Protein AF-A0A7S0QHH5-F1 (afdb_monomer_lite)

Secondary structure (DSSP, 8-state):
---TTTSEEEEEEESSTT--SEEEPTTPSB-SSSPPPP---TTSEEEEEEE--SS---------------S--PPPPTTB-B-TT-SS--SBPPTTEE-SSS---TT-BPPEEPPTTEE--TT-SS-EEPPTT-----------EEEEEETTTSTTT-EE-SSEEEEES-SSSPPTT-EEEEEEE-TTS-EEE--S-----TTTSEEEEEEESSTT--SEEEPTTPSB-SSSPPPPEEETTSEEEEEEE----

InterPro domains:
  IPR000859 CUB domain [PF00431] (159-253)
  IPR000859 CUB domain [PS01180] (152-253)
  IPR000859 CUB domain [cd00041] (156-253)
  IPR009030 Growth factor receptor cysteine-rich domain superfamily [SSF57184] (72-182)
  IPR035914 Spermadhesin, CUB domain superfamily [G3DSA:2.60.120.290] (1-68)
  IPR035914 Spermadhesin, CUB domain superfamily [G3DSA:2.60.120.290] (150-253)
  IPR035914 Spermadhesin, CUB domain superfamily [SSF49854] (5-66)
  IPR035914 Spermadhesin, CUB domain superfamily [SSF49854] (160-253)

Foldseek 3Di:
DADPPAKWKWKWAAQDPVSPDTDTWPPPTDHDDDDDDDTDHPNPDMDMDIDHDPDDDDPDDDDDDDDDPDPDPDQDDWQWFDAPPDPDTDFGQAKQFTAQGSDPDPGTDHTHGDDWQWIGHTSHHDTHGDPPPDTDQDPPPDPPADEEDQQQVQAPPDEAAHPHYHYDVDPDDHDAQTKGKYKYARAQAKDKDFFPFDAAAAPFKWKWKWAAQDPVSPDTDTWPPPTDHHGDGDGMTIHNRRIMMIIIGGHRD

Organism: NCBI:txid233186

Sequence (253 aa):
STESGRDYVRVYSCQSLSCSYTTELPGSPFSGSTVPGPVSASTGFMYVRFITDSSIRYAGFVASYGFTFGLQCLDCPAGKSLTAGASQCSDPCEAGTYSTDGFKAVGGGNCVSCASGLISGAGATSCTACPAGKYMGRNISASASASAINICSQSGSKRLTASSGVISDGDGDYSNNADCYVLIWSPGTTVTLSFTSFRTESGSDYVRVYSCQSSSCSSITELPGSPFSGSTVPGPVSASTGFMYVRFITDSS

Structure (mmCIF, N/CA/C/O backbone):
data_AF-A0A7S0QHH5-F1
#
_entry.id   AF-A0A7S0QHH5-F1
#
loop_
_atom_site.group_PDB
_atom_site.id
_atom_site.type_symbol
_atom_site.label_atom_id
_atom_site.label_alt_id
_atom_site.label_comp_id
_atom_site.label_asym_id
_atom_site.label_entity_id
_atom_site.label_seq_id
_atom_site.pdbx_PDB_ins_code
_atom_site.Cartn_x
_atom_site.Cartn_y
_atom_site.Cartn_z
_atom_site.occupancy
_atom_site.B_iso_or_equiv
_atom_site.auth_seq_id
_atom_site.auth_comp_id
_atom_site.auth_asym_id
_atom_site.auth_atom_id
_atom_site.pdbx_PDB_model_num
ATOM 1 N N . SER A 1 1 ? 21.254 -9.823 -48.285 1.00 79.00 1 SER A N 1
ATOM 2 C CA . SER A 1 1 ? 22.272 -8.963 -48.908 1.00 79.00 1 SER A CA 1
ATOM 3 C C . SER A 1 1 ? 21.752 -7.541 -48.998 1.00 79.00 1 SER A C 1
ATOM 5 O O . SER A 1 1 ? 20.561 -7.347 -49.224 1.00 79.00 1 SER A O 1
ATOM 7 N N . THR A 1 2 ? 22.637 -6.563 -48.826 1.00 86.31 2 THR A N 1
ATOM 8 C CA . THR A 1 2 ? 22.374 -5.132 -49.049 1.00 86.31 2 THR A CA 1
ATOM 9 C C . THR A 1 2 ? 23.335 -4.592 -50.114 1.00 86.31 2 THR A C 1
ATOM 11 O O . THR A 1 2 ? 24.345 -5.236 -50.415 1.00 86.31 2 THR A O 1
ATOM 14 N N . GLU A 1 3 ? 23.040 -3.432 -50.705 1.00 90.25 3 GLU A N 1
ATOM 15 C CA . GLU A 1 3 ? 23.990 -2.749 -51.587 1.00 90.25 3 GLU A CA 1
ATOM 16 C C . GLU A 1 3 ? 25.228 -2.298 -50.794 1.00 90.25 3 GLU A C 1
ATOM 18 O O . GLU A 1 3 ? 25.149 -1.459 -49.897 1.00 90.25 3 GLU A O 1
ATOM 23 N N . SER A 1 4 ? 26.390 -2.877 -51.114 1.00 87.06 4 SER A N 1
ATOM 24 C CA . SER A 1 4 ? 27.639 -2.642 -50.383 1.00 87.06 4 SER A CA 1
ATOM 25 C C . SER A 1 4 ? 28.001 -1.156 -50.341 1.00 87.06 4 SER A C 1
ATOM 27 O O . SER A 1 4 ? 28.193 -0.526 -51.379 1.00 87.06 4 SER A O 1
ATOM 29 N N . GLY A 1 5 ? 28.139 -0.607 -49.134 1.00 82.31 5 GLY A N 1
ATOM 30 C CA . GLY A 1 5 ? 28.508 0.792 -48.909 1.00 82.31 5 GLY A CA 1
ATOM 31 C C . GLY A 1 5 ? 27.409 1.831 -49.171 1.00 82.31 5 GLY A C 1
ATOM 32 O O . GLY A 1 5 ? 27.673 3.011 -48.950 1.00 82.31 5 GLY A O 1
ATOM 33 N N . ARG A 1 6 ? 26.198 1.431 -49.594 1.00 90.06 6 ARG A N 1
ATOM 34 C CA . ARG A 1 6 ? 25.054 2.346 -49.795 1.00 90.06 6 ARG A CA 1
ATOM 35 C C . ARG A 1 6 ? 23.876 2.012 -48.896 1.00 90.06 6 ARG A C 1
ATOM 37 O O . ARG A 1 6 ? 23.462 2.855 -48.104 1.00 90.06 6 ARG A O 1
ATOM 44 N N . ASP A 1 7 ? 23.438 0.759 -48.946 1.00 93.94 7 ASP A N 1
ATOM 45 C CA . ASP A 1 7 ? 22.444 0.216 -48.033 1.00 93.94 7 ASP A CA 1
ATOM 46 C C . ASP A 1 7 ? 23.153 -0.472 -46.872 1.00 93.94 7 ASP A C 1
ATOM 48 O O . ASP A 1 7 ? 23.910 -1.435 -47.055 1.00 93.94 7 ASP A O 1
ATOM 52 N N . TYR A 1 8 ? 22.891 -0.018 -45.654 1.00 94.00 8 TYR A N 1
ATOM 53 C CA . TYR A 1 8 ? 23.576 -0.550 -44.487 1.00 94.00 8 TYR A CA 1
ATOM 54 C C . TYR A 1 8 ? 22.699 -0.610 -43.244 1.00 94.00 8 TYR A C 1
ATOM 56 O O . TYR A 1 8 ? 21.762 0.164 -43.047 1.00 94.00 8 TYR A O 1
ATOM 64 N N . VAL A 1 9 ? 23.036 -1.559 -42.378 1.00 95.75 9 VAL A N 1
ATOM 65 C CA . VAL A 1 9 ? 22.423 -1.731 -41.064 1.00 95.75 9 VAL A CA 1
ATOM 66 C C . VAL A 1 9 ? 23.371 -1.160 -40.022 1.00 95.75 9 VAL A C 1
ATOM 68 O O . VAL A 1 9 ? 24.499 -1.634 -39.888 1.00 95.75 9 VAL A O 1
ATOM 71 N N . ARG A 1 10 ? 22.910 -0.155 -39.274 1.00 94.75 10 ARG A N 1
ATOM 72 C CA . ARG A 1 10 ? 23.593 0.330 -38.075 1.00 94.75 10 ARG A CA 1
ATOM 73 C C . ARG A 1 10 ? 22.995 -0.272 -36.823 1.00 94.75 10 ARG A C 1
ATOM 75 O O . ARG A 1 10 ? 21.773 -0.364 -36.700 1.00 94.75 10 ARG A O 1
ATOM 82 N N . VAL A 1 11 ? 23.857 -0.637 -35.886 1.00 94.62 11 VAL A N 1
ATOM 83 C CA . VAL A 1 11 ? 23.451 -1.194 -34.596 1.00 94.62 11 VAL A CA 1
ATOM 84 C C . VAL A 1 11 ? 24.069 -0.370 -33.481 1.00 94.62 11 VAL A C 1
ATOM 86 O O . VAL A 1 11 ? 25.273 -0.131 -33.467 1.00 94.62 11 VAL A O 1
ATOM 89 N N . TYR A 1 12 ? 23.238 0.055 -32.537 1.00 92.81 12 TYR A N 1
ATOM 90 C CA . TYR A 1 12 ? 23.620 0.912 -31.425 1.00 92.81 12 TYR A CA 1
ATOM 91 C C . TYR A 1 12 ? 23.281 0.256 -30.087 1.00 92.81 12 TYR A C 1
ATOM 93 O O . TYR A 1 12 ? 22.238 -0.383 -29.945 1.00 92.81 12 TYR A O 1
ATOM 101 N N . SER A 1 13 ? 24.140 0.473 -29.095 1.00 90.12 13 SER A N 1
ATOM 102 C CA . SER A 1 13 ? 23.829 0.292 -27.679 1.00 90.12 13 SER A CA 1
ATOM 103 C C . SER A 1 13 ? 23.137 1.544 -27.145 1.00 90.12 13 SER A C 1
ATOM 105 O O . SER A 1 13 ? 23.570 2.661 -27.444 1.00 90.12 13 SER A O 1
ATOM 107 N N . CYS A 1 14 ? 22.088 1.371 -26.345 1.00 87.12 14 CYS A N 1
ATOM 108 C CA . CYS A 1 14 ? 21.372 2.467 -25.692 1.00 87.12 14 CYS A CA 1
ATOM 109 C C . CYS A 1 14 ? 21.524 2.400 -24.173 1.00 87.12 14 CYS A C 1
ATOM 111 O O . CYS A 1 14 ? 21.669 1.322 -23.612 1.00 87.12 14 CYS A O 1
ATOM 113 N N . GLN A 1 15 ? 21.420 3.533 -23.481 1.00 80.50 15 GLN A N 1
ATOM 114 C CA . GLN A 1 15 ? 21.417 3.545 -22.009 1.00 80.50 15 GLN A CA 1
ATOM 115 C C . GLN A 1 15 ? 20.040 3.245 -21.390 1.00 80.50 15 GLN A C 1
ATOM 117 O O . GLN A 1 15 ? 19.954 2.928 -20.208 1.00 80.50 15 GLN A O 1
ATOM 122 N N . SER A 1 16 ? 18.960 3.360 -22.168 1.00 78.25 16 SER A N 1
ATOM 123 C CA . SER A 1 16 ? 17.582 3.174 -21.706 1.00 78.25 16 SER A CA 1
ATOM 124 C C . S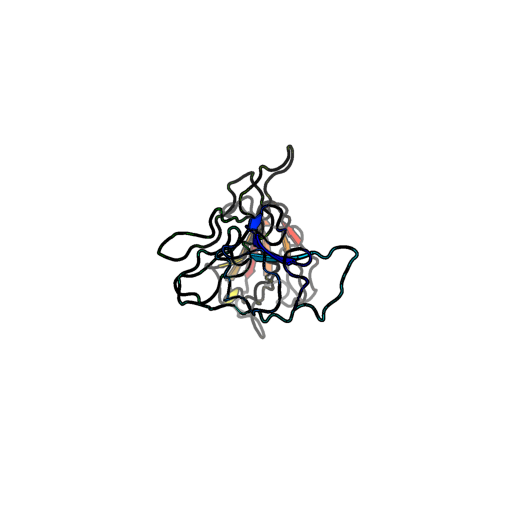ER A 1 16 ? 16.652 2.777 -22.855 1.00 78.25 16 SER A C 1
ATOM 126 O O . SER A 1 16 ? 17.031 2.837 -24.028 1.00 78.25 16 SER A O 1
ATOM 128 N N . LEU A 1 17 ? 15.400 2.448 -22.515 1.00 76.75 17 LEU A N 1
ATOM 129 C CA . LEU A 1 17 ? 14.346 2.097 -23.472 1.00 76.75 17 LEU A CA 1
ATOM 130 C C . LEU A 1 17 ? 14.043 3.213 -24.487 1.00 76.75 17 LEU A C 1
ATOM 132 O O . LEU A 1 17 ? 13.640 2.922 -25.608 1.00 76.75 17 LEU A O 1
ATOM 136 N N . SER A 1 18 ? 14.239 4.484 -24.118 1.00 80.88 18 SER A N 1
ATOM 137 C CA . SER A 1 18 ? 13.985 5.612 -25.023 1.00 80.88 18 SER A CA 1
ATOM 138 C C . SER A 1 18 ? 15.068 5.784 -26.089 1.00 80.88 18 SER A C 1
ATOM 140 O O . SER A 1 18 ? 14.863 6.550 -27.027 1.00 80.88 18 SER A O 1
ATOM 142 N N . CYS A 1 19 ? 16.224 5.120 -25.936 1.00 81.44 19 CYS A N 1
ATOM 143 C CA . CYS A 1 19 ? 17.380 5.239 -26.829 1.00 81.44 19 CYS A CA 1
ATOM 144 C C . CYS A 1 19 ? 17.776 6.693 -27.153 1.00 81.44 19 CYS A C 1
ATOM 146 O O . CYS A 1 19 ? 18.273 6.988 -28.235 1.00 81.44 19 CYS A O 1
ATOM 148 N N . SER A 1 20 ? 17.580 7.616 -26.205 1.00 84.06 20 SER A N 1
ATOM 149 C CA . SER A 1 20 ? 17.900 9.041 -26.393 1.00 84.06 20 SER A CA 1
ATOM 150 C C . SER A 1 20 ? 19.408 9.309 -26.445 1.00 84.06 20 SER A C 1
ATOM 152 O O . SER A 1 20 ? 19.839 10.306 -27.016 1.00 84.06 20 SER A O 1
ATOM 154 N N . TYR A 1 21 ? 20.202 8.398 -25.876 1.00 82.88 21 TYR A N 1
ATOM 155 C CA . TYR A 1 21 ? 21.658 8.378 -25.963 1.00 82.88 21 TYR A CA 1
ATOM 156 C C . TYR A 1 21 ? 22.100 7.030 -26.529 1.00 82.88 21 TYR A C 1
ATOM 158 O O . TYR A 1 21 ? 21.816 5.981 -25.939 1.00 82.88 21 TYR A O 1
ATOM 166 N N . THR A 1 22 ? 22.777 7.070 -27.677 1.00 91.25 22 THR A N 1
ATOM 167 C CA . THR A 1 22 ? 23.193 5.888 -28.441 1.00 91.25 22 THR A CA 1
ATOM 168 C C . THR A 1 22 ? 24.695 5.890 -28.678 1.00 91.25 22 THR A C 1
ATOM 170 O O . THR A 1 22 ? 25.249 6.903 -29.107 1.00 91.25 22 THR A O 1
ATOM 173 N N . THR A 1 23 ? 25.322 4.730 -28.515 1.00 92.56 23 THR A N 1
ATOM 174 C CA . THR A 1 23 ? 26.708 4.477 -28.925 1.00 92.56 23 THR A CA 1
ATOM 175 C C . THR A 1 23 ? 26.703 3.380 -29.981 1.00 92.56 23 THR A C 1
ATOM 177 O O . THR A 1 23 ? 26.131 2.317 -29.752 1.00 92.56 23 THR A O 1
ATOM 180 N N . GLU A 1 24 ? 27.301 3.621 -31.147 1.00 93.69 24 GLU A N 1
ATOM 181 C CA . GLU A 1 24 ? 27.352 2.620 -32.223 1.00 93.69 24 GLU A CA 1
ATOM 182 C C . GLU A 1 24 ? 28.209 1.413 -31.805 1.00 93.69 24 GLU A C 1
ATOM 184 O O . GLU A 1 24 ? 29.273 1.579 -31.205 1.00 93.69 24 GLU A O 1
ATOM 189 N N . LEU A 1 25 ? 27.720 0.195 -32.064 1.00 92.31 25 LEU A N 1
ATOM 190 C CA . LEU A 1 25 ? 28.403 -1.031 -31.657 1.00 92.31 25 LEU A CA 1
ATOM 191 C C . LEU A 1 25 ? 29.611 -1.328 -32.558 1.00 92.31 25 LEU A C 1
ATOM 193 O O . LEU A 1 25 ? 29.544 -1.104 -33.769 1.00 92.31 25 LEU A O 1
ATOM 197 N N . PRO A 1 26 ? 30.695 -1.907 -32.007 1.00 90.94 26 PRO A N 1
ATOM 198 C CA . PRO A 1 26 ? 31.835 -2.342 -32.805 1.00 90.94 26 PRO A CA 1
ATOM 199 C C . PRO A 1 26 ? 31.414 -3.292 -33.934 1.00 90.94 26 PRO A C 1
ATOM 201 O O . PRO A 1 26 ? 30.663 -4.239 -33.709 1.00 90.94 26 PRO A O 1
ATOM 204 N N . GLY A 1 27 ? 31.904 -3.036 -35.149 1.00 88.25 27 GLY A N 1
ATOM 205 C CA . GLY A 1 27 ? 31.565 -3.802 -36.356 1.00 88.25 27 GLY A CA 1
ATOM 206 C C . GLY A 1 27 ? 30.419 -3.214 -37.189 1.00 88.25 27 GLY A C 1
ATOM 207 O O . GLY A 1 27 ? 30.327 -3.532 -38.368 1.00 88.25 27 GLY A O 1
ATOM 208 N N . SER A 1 28 ? 29.600 -2.321 -36.624 1.00 91.94 28 SER A N 1
ATOM 209 C CA . SER A 1 28 ? 28.631 -1.503 -37.371 1.00 91.94 28 SER A CA 1
ATOM 210 C C . SER A 1 28 ? 29.339 -0.342 -38.102 1.00 91.94 28 SER A C 1
ATOM 212 O O . SER A 1 28 ? 30.318 0.182 -37.561 1.00 91.94 28 SER A O 1
ATOM 214 N N . PRO A 1 29 ? 28.871 0.104 -39.291 1.00 93.62 29 PRO A N 1
ATOM 215 C CA . PRO A 1 29 ? 27.728 -0.396 -40.067 1.00 93.62 29 PRO A CA 1
ATOM 216 C C . PRO A 1 29 ? 28.021 -1.671 -40.873 1.00 93.62 29 PRO A C 1
ATOM 218 O O . PRO A 1 29 ? 29.115 -1.857 -41.400 1.00 93.62 29 PRO A O 1
ATOM 221 N N . PHE A 1 30 ? 26.992 -2.497 -41.074 1.00 94.12 30 PHE A N 1
ATOM 222 C CA . PHE A 1 30 ? 27.053 -3.701 -41.909 1.00 94.12 30 PHE A CA 1
ATOM 223 C C . PHE A 1 30 ? 26.478 -3.455 -43.301 1.00 94.12 30 PHE A C 1
ATOM 225 O O . PHE A 1 30 ? 25.380 -2.913 -43.421 1.00 94.12 30 PHE A O 1
ATOM 232 N N . SER A 1 31 ? 27.174 -3.901 -44.348 1.00 93.81 31 SER A N 1
ATOM 233 C CA . SER A 1 31 ? 26.658 -3.872 -45.722 1.00 93.81 31 SER A CA 1
ATOM 234 C C . SER A 1 31 ? 27.210 -5.016 -46.578 1.00 93.81 31 SER A C 1
ATOM 236 O O . SER A 1 31 ? 28.204 -5.645 -46.214 1.00 93.81 31 SER A O 1
ATOM 238 N N . GLY A 1 32 ? 26.568 -5.283 -47.718 1.00 92.50 32 GLY A N 1
ATOM 239 C CA . GLY A 1 32 ? 27.013 -6.272 -48.700 1.00 92.50 32 GLY A CA 1
ATOM 240 C C . GLY A 1 32 ? 26.335 -7.640 -48.565 1.00 92.50 32 GLY A C 1
ATOM 241 O O . GLY A 1 32 ? 25.176 -7.758 -48.153 1.00 92.50 32 GLY A O 1
ATOM 242 N N . SER A 1 33 ? 27.036 -8.694 -48.988 1.00 89.81 33 SER A N 1
ATOM 243 C CA . SER A 1 33 ? 26.508 -10.066 -49.070 1.00 89.81 33 SER A CA 1
ATOM 244 C C . SER A 1 33 ? 27.025 -11.016 -47.987 1.00 89.81 33 SER A C 1
ATOM 246 O O . SER A 1 33 ? 26.427 -12.074 -47.792 1.00 89.81 33 SER A O 1
ATOM 248 N N . THR A 1 34 ? 28.090 -10.654 -47.271 1.00 89.56 34 THR A N 1
ATOM 249 C CA . THR A 1 34 ? 28.657 -11.480 -46.198 1.00 89.56 34 THR A CA 1
ATOM 250 C C . THR A 1 34 ? 27.850 -11.311 -44.917 1.00 89.56 34 THR A C 1
ATOM 252 O O . THR A 1 34 ? 27.574 -10.186 -44.502 1.00 89.56 34 THR A O 1
ATOM 255 N N . VAL A 1 35 ? 27.486 -12.422 -44.273 1.00 87.81 35 VAL A N 1
ATOM 256 C CA . VAL A 1 35 ? 26.801 -12.401 -42.973 1.00 87.81 35 VAL A CA 1
ATOM 257 C C . VAL A 1 35 ? 27.785 -11.904 -41.903 1.00 87.81 35 VAL A C 1
ATOM 259 O O . VAL A 1 35 ? 28.829 -12.535 -41.723 1.00 87.81 35 VAL A O 1
ATOM 262 N N . PRO A 1 36 ? 27.498 -10.788 -41.206 1.00 90.06 36 PRO A N 1
ATOM 263 C CA . PRO A 1 36 ? 28.373 -10.288 -40.152 1.00 90.06 36 PRO A CA 1
ATOM 264 C C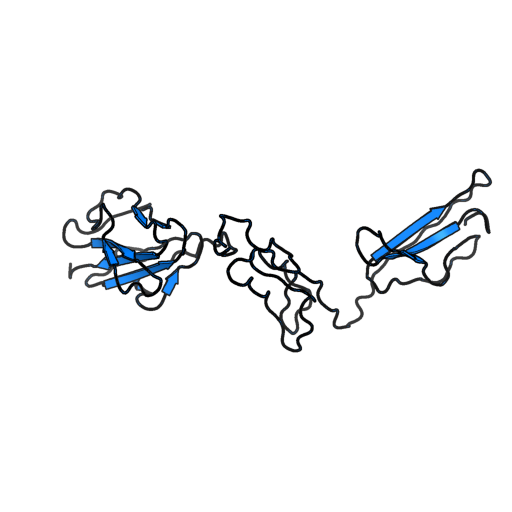 . PRO A 1 36 ? 28.443 -11.229 -38.944 1.00 90.06 36 PRO A C 1
ATOM 266 O O . PRO A 1 36 ? 27.519 -12.001 -38.687 1.00 90.06 36 PRO A O 1
ATOM 269 N N . GLY A 1 37 ? 29.527 -11.124 -38.170 1.00 87.25 37 GLY A N 1
ATOM 270 C CA . GLY A 1 37 ? 29.615 -11.759 -36.853 1.00 87.25 37 GLY A CA 1
ATOM 271 C C . GLY A 1 37 ? 28.613 -11.163 -35.849 1.00 87.25 37 GLY A C 1
ATOM 272 O O . GLY A 1 37 ? 28.087 -10.070 -36.076 1.00 87.25 37 GLY A O 1
ATOM 273 N N . PRO A 1 38 ? 28.337 -11.859 -34.732 1.00 85.81 38 PRO A N 1
ATOM 274 C CA . PRO A 1 38 ? 27.399 -11.378 -33.724 1.00 85.81 38 PRO A CA 1
ATOM 275 C C . PRO A 1 38 ? 27.902 -10.094 -33.048 1.00 85.81 38 PRO A C 1
ATOM 277 O O . PRO A 1 38 ? 29.095 -9.948 -32.779 1.00 85.81 38 PRO A O 1
ATOM 280 N N . VAL A 1 39 ? 26.972 -9.194 -32.719 1.00 88.38 39 VAL A N 1
ATOM 281 C CA . VAL A 1 39 ? 27.225 -7.997 -31.904 1.00 88.38 39 VAL A CA 1
ATOM 282 C C . VAL A 1 39 ? 26.364 -8.005 -30.650 1.00 88.38 39 VAL A C 1
ATOM 284 O O . VAL A 1 39 ? 25.210 -8.430 -30.684 1.00 88.38 39 VAL A O 1
ATOM 287 N N . SER A 1 40 ? 26.922 -7.497 -29.552 1.00 84.69 40 SER A N 1
ATOM 288 C CA . SER A 1 40 ? 26.286 -7.528 -28.233 1.00 84.69 40 SER A CA 1
ATOM 289 C C . SER A 1 40 ? 26.279 -6.141 -27.599 1.00 84.69 40 SER A C 1
ATOM 291 O O . SER A 1 40 ? 27.305 -5.464 -27.562 1.00 84.69 40 SER A O 1
ATOM 293 N N . ALA A 1 41 ? 25.127 -5.732 -27.064 1.00 81.31 41 ALA A N 1
ATOM 294 C CA . ALA A 1 41 ? 25.001 -4.545 -26.222 1.00 81.31 41 ALA A CA 1
ATOM 295 C C . ALA A 1 41 ? 25.074 -4.955 -24.742 1.00 81.31 41 ALA A C 1
ATOM 297 O O . ALA A 1 41 ? 24.351 -5.851 -24.312 1.00 81.31 41 ALA A O 1
ATOM 298 N N . SER A 1 42 ? 25.931 -4.300 -23.956 1.00 74.88 42 SER A N 1
ATOM 299 C CA . SER A 1 42 ? 26.115 -4.590 -22.523 1.00 74.88 42 SER A CA 1
ATOM 300 C C . SER A 1 42 ? 25.078 -3.924 -21.614 1.00 74.88 42 SER A C 1
ATOM 302 O O . SER A 1 42 ? 24.959 -4.285 -20.449 1.00 74.88 42 SER A O 1
ATOM 304 N N . THR A 1 43 ? 24.324 -2.956 -22.131 1.00 74.81 43 THR A N 1
ATOM 305 C CA . THR A 1 43 ? 23.324 -2.181 -21.380 1.00 74.81 43 THR A CA 1
ATOM 306 C C . THR A 1 43 ? 21.948 -2.845 -21.336 1.00 74.81 43 THR A C 1
ATOM 308 O O . THR A 1 43 ? 21.049 -2.341 -20.669 1.00 74.81 43 THR A O 1
ATOM 311 N N . GLY A 1 44 ? 21.749 -3.933 -22.087 1.00 77.19 44 GLY A N 1
ATOM 312 C CA . GLY A 1 44 ? 20.445 -4.581 -22.254 1.00 77.19 44 GLY A CA 1
ATOM 313 C C . GLY A 1 44 ? 19.496 -3.876 -23.233 1.00 77.19 44 GLY A C 1
ATOM 314 O O . GLY A 1 44 ? 18.437 -4.421 -23.532 1.00 77.19 44 GLY A O 1
ATOM 315 N N . PHE A 1 45 ? 19.871 -2.715 -23.784 1.00 80.19 45 PHE A N 1
ATOM 316 C CA . PHE A 1 45 ? 19.080 -1.988 -24.783 1.00 80.19 45 PHE A CA 1
ATOM 317 C C . PHE A 1 45 ? 19.853 -1.862 -26.100 1.00 80.19 45 PHE A C 1
ATOM 319 O O . PHE A 1 45 ? 20.986 -1.377 -26.122 1.00 80.19 45 PHE A O 1
ATOM 326 N N . MET A 1 46 ? 19.228 -2.266 -27.207 1.00 85.81 46 MET A N 1
ATOM 327 C CA . MET A 1 46 ? 19.813 -2.223 -28.548 1.00 85.81 46 MET A CA 1
ATOM 328 C C . MET A 1 46 ? 18.850 -1.552 -29.530 1.00 85.81 46 MET A C 1
ATOM 330 O O . MET A 1 46 ? 17.662 -1.865 -29.550 1.00 85.81 46 MET A O 1
ATOM 334 N N . TYR A 1 47 ? 19.375 -0.660 -30.369 1.00 90.94 47 TYR A N 1
ATOM 335 C CA . TYR A 1 47 ? 18.644 -0.010 -31.455 1.00 90.94 47 TYR A CA 1
ATOM 336 C C . TYR A 1 47 ? 19.264 -0.388 -32.800 1.00 90.94 47 TYR A C 1
ATOM 338 O O . TYR A 1 47 ? 20.467 -0.225 -33.005 1.00 90.94 47 TYR A O 1
ATOM 346 N N . VAL A 1 48 ? 18.443 -0.893 -33.719 1.00 93.12 48 VAL A N 1
ATOM 347 C CA . VAL A 1 48 ? 18.861 -1.295 -35.067 1.00 93.12 48 VAL A CA 1
ATOM 348 C C . VAL A 1 48 ? 18.204 -0.370 -36.079 1.00 93.12 48 VAL A C 1
ATOM 350 O O . VAL A 1 48 ? 16.987 -0.191 -36.068 1.00 93.12 48 VAL A O 1
ATOM 353 N N . ARG A 1 49 ? 19.006 0.200 -36.978 1.00 93.94 49 ARG A N 1
ATOM 354 C CA . ARG A 1 49 ? 18.537 1.091 -38.038 1.00 93.94 49 ARG A CA 1
ATOM 355 C C . ARG A 1 49 ? 19.017 0.593 -39.392 1.00 93.94 49 ARG A C 1
ATOM 357 O O . ARG A 1 49 ? 20.215 0.583 -39.655 1.00 93.94 49 ARG A O 1
ATOM 364 N N . PHE A 1 50 ? 18.080 0.223 -40.258 1.00 95.56 50 PHE A N 1
ATOM 365 C CA . PHE A 1 50 ? 18.372 -0.069 -41.658 1.00 95.56 50 PHE A CA 1
ATOM 366 C C . PHE A 1 50 ? 18.188 1.194 -42.495 1.00 95.56 50 PHE A C 1
ATOM 368 O O . PHE A 1 50 ? 17.165 1.871 -42.389 1.00 95.56 50 PHE A O 1
ATOM 375 N N . ILE A 1 51 ? 19.212 1.542 -43.264 1.00 93.25 51 ILE A N 1
ATOM 376 C CA . ILE A 1 51 ? 19.271 2.754 -44.073 1.00 93.25 51 ILE A CA 1
ATOM 377 C C . ILE A 1 51 ? 19.503 2.313 -45.509 1.00 93.25 51 ILE A C 1
ATOM 379 O O . ILE A 1 51 ? 20.435 1.552 -45.765 1.00 93.25 51 ILE A O 1
ATOM 383 N N . THR A 1 52 ? 18.656 2.795 -46.413 1.00 94.31 52 THR A N 1
ATOM 384 C CA . THR A 1 52 ? 18.772 2.553 -47.850 1.00 94.31 52 THR A CA 1
ATOM 385 C C . THR A 1 52 ? 18.822 3.868 -48.601 1.00 94.31 52 THR A C 1
ATOM 387 O O . THR A 1 52 ? 18.279 4.875 -48.131 1.00 94.31 52 THR A O 1
ATOM 390 N N . ASP A 1 53 ? 19.436 3.864 -49.776 1.00 91.81 53 ASP A N 1
ATOM 391 C CA . ASP A 1 53 ? 19.322 4.983 -50.705 1.00 91.81 53 ASP A CA 1
ATOM 392 C C . ASP A 1 53 ? 18.138 4.791 -51.679 1.00 91.81 53 ASP A C 1
ATOM 394 O O . ASP A 1 53 ? 17.239 3.976 -51.448 1.00 91.81 53 ASP A O 1
ATOM 398 N N . SER A 1 54 ? 18.058 5.616 -52.728 1.00 93.25 54 SER A N 1
ATOM 399 C CA . SER A 1 54 ? 16.999 5.537 -53.744 1.00 93.25 54 SER A CA 1
ATOM 400 C C . SER A 1 54 ? 17.320 4.576 -54.897 1.00 93.25 54 SER A C 1
ATOM 402 O O . SER A 1 54 ? 16.578 4.550 -55.884 1.00 93.25 54 SER A O 1
ATOM 404 N N . SER A 1 55 ? 18.410 3.811 -54.796 1.00 89.81 55 SER A N 1
ATOM 405 C CA . SER A 1 55 ? 18.956 2.982 -55.866 1.00 89.81 55 SER A CA 1
ATOM 406 C C . SER A 1 55 ? 18.706 1.476 -55.653 1.00 89.81 55 SER A C 1
ATOM 408 O O . SER A 1 55 ? 17.564 1.091 -55.385 1.00 89.81 55 SER A O 1
ATOM 410 N N . ILE A 1 56 ? 19.681 0.609 -55.950 1.00 86.19 56 ILE A N 1
ATOM 411 C CA . ILE A 1 56 ? 19.498 -0.837 -56.183 1.00 86.19 56 ILE A CA 1
ATOM 412 C C . ILE A 1 56 ? 18.834 -1.516 -54.980 1.00 86.19 56 ILE A C 1
ATOM 414 O O . ILE A 1 56 ? 19.169 -1.260 -53.835 1.00 86.19 56 ILE A O 1
ATOM 418 N N . ARG A 1 57 ? 17.913 -2.453 -55.237 1.00 88.31 57 ARG A N 1
ATOM 419 C CA . ARG A 1 57 ? 17.197 -3.181 -54.180 1.00 88.31 57 ARG A CA 1
ATOM 420 C C . ARG A 1 57 ? 17.632 -4.636 -54.123 1.00 88.31 57 ARG A C 1
ATOM 422 O O . ARG A 1 57 ? 17.569 -5.347 -55.124 1.00 88.31 57 ARG A O 1
ATOM 429 N N . TYR A 1 58 ? 17.985 -5.090 -52.927 1.00 91.69 58 TYR A N 1
ATOM 430 C CA . TYR A 1 58 ? 18.238 -6.497 -52.619 1.00 91.69 58 TYR A CA 1
ATOM 431 C C . TYR A 1 58 ? 17.248 -7.020 -51.573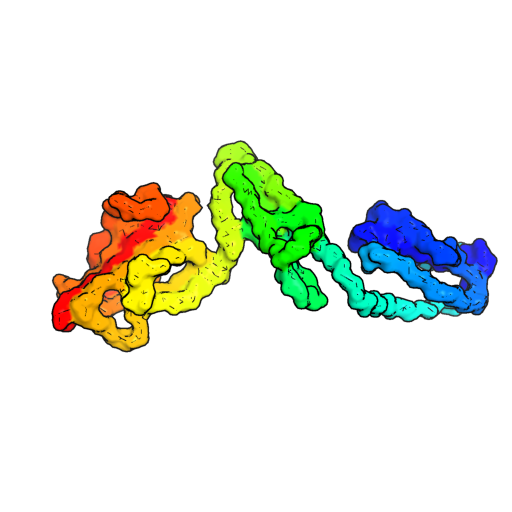 1.00 91.69 58 TYR A C 1
ATOM 433 O O . TYR A 1 58 ? 16.450 -6.269 -51.018 1.00 91.69 58 TYR A O 1
ATOM 441 N N . ALA A 1 59 ? 17.310 -8.322 -51.281 1.00 89.50 59 ALA A N 1
ATOM 442 C CA . ALA A 1 59 ? 16.416 -8.983 -50.328 1.00 89.50 59 ALA A CA 1
ATOM 443 C C . ALA A 1 59 ? 16.567 -8.502 -48.866 1.00 89.50 59 ALA A C 1
ATOM 445 O O . ALA A 1 59 ? 15.757 -8.868 -48.020 1.00 89.50 59 ALA A O 1
ATOM 446 N N . GLY A 1 60 ? 17.592 -7.702 -48.552 1.00 90.81 60 GLY A N 1
ATOM 447 C CA . GLY A 1 60 ? 17.787 -7.123 -47.224 1.00 90.81 60 GLY A CA 1
ATOM 448 C C . GLY A 1 60 ? 18.466 -8.084 -46.250 1.00 90.81 60 GLY A C 1
ATOM 449 O O . GLY A 1 60 ? 19.414 -8.789 -46.613 1.00 90.81 60 GLY A O 1
ATOM 450 N N . PHE A 1 61 ? 18.018 -8.090 -44.996 1.00 91.19 61 PHE A N 1
ATOM 451 C CA . PHE A 1 61 ? 18.608 -8.892 -43.928 1.00 91.19 61 PHE A CA 1
ATOM 452 C C . PHE A 1 61 ? 17.538 -9.627 -43.121 1.00 91.19 61 PHE A C 1
ATOM 454 O O . PHE A 1 61 ? 16.407 -9.170 -42.982 1.00 91.19 61 PHE A O 1
ATOM 461 N N . VAL A 1 62 ? 17.942 -10.760 -42.558 1.00 90.25 62 VAL A N 1
ATOM 462 C CA . VAL A 1 62 ? 17.211 -11.469 -41.510 1.00 90.25 62 VAL A CA 1
ATOM 463 C C . VAL A 1 62 ? 18.176 -11.595 -40.343 1.00 90.25 62 VAL A C 1
ATOM 465 O O . VAL A 1 62 ? 19.326 -11.983 -40.539 1.00 90.25 62 VAL A O 1
ATOM 468 N N . ALA A 1 63 ? 17.726 -11.236 -39.145 1.00 85.69 63 ALA A N 1
ATOM 469 C CA . ALA A 1 63 ? 18.527 -11.324 -37.934 1.00 85.69 63 ALA A CA 1
ATOM 470 C C . ALA A 1 63 ? 17.720 -11.997 -36.823 1.00 85.69 63 ALA A C 1
ATOM 472 O O . ALA A 1 63 ? 16.523 -11.754 -36.675 1.00 85.69 63 ALA A O 1
ATOM 473 N N . SER A 1 64 ? 18.395 -12.826 -36.035 1.00 80.44 64 SER A N 1
ATOM 474 C CA . SER A 1 64 ? 17.885 -13.365 -34.777 1.00 80.44 64 SER A CA 1
ATOM 475 C C . SER A 1 64 ? 18.506 -12.597 -33.617 1.00 80.44 64 SER A C 1
ATOM 477 O O . SER A 1 64 ? 19.717 -12.375 -33.613 1.00 80.44 64 SER A O 1
ATOM 479 N N . TYR A 1 65 ? 17.703 -12.239 -32.621 1.00 80.81 65 TYR A N 1
ATOM 480 C CA . TYR A 1 65 ? 18.192 -11.676 -31.368 1.00 80.81 65 TYR A CA 1
ATOM 481 C C . TYR A 1 65 ? 18.003 -12.686 -30.238 1.00 80.81 65 TYR A C 1
ATOM 483 O O . TYR A 1 65 ? 17.082 -13.502 -30.252 1.00 80.81 65 TYR A O 1
ATOM 491 N N . GLY A 1 66 ? 18.889 -12.629 -29.256 1.00 67.69 66 GLY A N 1
ATOM 492 C CA . GLY A 1 66 ? 18.839 -13.466 -28.072 1.00 67.69 66 GLY A CA 1
ATOM 493 C C . GLY A 1 66 ? 19.621 -12.806 -26.951 1.00 67.69 66 GLY A C 1
ATOM 494 O O . GLY A 1 66 ? 20.497 -11.978 -27.190 1.00 67.69 66 GLY A O 1
ATOM 495 N N . PHE A 1 67 ? 19.284 -13.163 -25.723 1.00 67.25 67 PHE A N 1
ATOM 496 C CA . PHE A 1 67 ? 19.976 -12.716 -24.524 1.00 67.25 67 PHE A CA 1
ATOM 497 C C . PHE A 1 67 ? 20.664 -13.928 -23.903 1.00 67.25 67 PHE A C 1
ATOM 499 O O . PHE A 1 67 ? 20.040 -14.955 -23.646 1.00 67.25 67 PHE A O 1
ATOM 506 N N . THR A 1 68 ? 21.965 -13.827 -23.659 1.00 55.41 68 THR A N 1
ATOM 507 C CA . THR A 1 68 ? 22.660 -14.773 -22.789 1.00 55.41 68 THR A CA 1
ATOM 508 C C . THR A 1 68 ? 22.483 -14.289 -21.358 1.00 55.41 68 THR A C 1
ATOM 510 O O . THR A 1 68 ? 23.124 -13.315 -20.962 1.00 55.41 68 THR A O 1
ATOM 513 N N . PHE A 1 69 ? 21.638 -14.963 -20.573 1.00 55.31 69 PHE A N 1
ATOM 514 C CA . PHE A 1 69 ? 21.697 -14.860 -19.115 1.00 55.31 69 PHE A CA 1
ATOM 515 C C . PHE A 1 69 ? 22.993 -15.535 -18.652 1.00 55.31 69 PHE A C 1
ATOM 517 O O . PHE A 1 69 ? 23.005 -16.693 -18.242 1.00 55.31 69 PHE A O 1
ATOM 524 N N . GLY A 1 70 ? 24.121 -14.840 -18.787 1.00 47.38 70 GLY A N 1
ATOM 525 C CA . GLY A 1 70 ? 25.305 -15.199 -18.021 1.00 47.38 70 GLY A CA 1
ATOM 526 C C . GLY A 1 70 ? 24.940 -15.081 -16.546 1.00 47.38 70 GLY A C 1
ATOM 527 O O . GLY A 1 70 ? 24.311 -14.098 -16.162 1.00 47.38 70 GLY A O 1
ATOM 528 N N . LEU A 1 71 ? 25.300 -16.082 -15.739 1.00 44.94 71 LEU A N 1
ATOM 529 C CA . LEU A 1 71 ? 25.208 -16.070 -14.274 1.00 44.94 71 LEU A CA 1
ATOM 530 C C . LEU A 1 71 ? 26.126 -14.975 -13.699 1.00 44.94 71 LEU A C 1
ATOM 532 O O . LEU A 1 71 ? 27.152 -15.252 -13.086 1.00 44.94 71 LEU A O 1
ATOM 536 N N . GLN A 1 72 ? 25.796 -13.719 -13.963 1.00 53.72 72 GLN A N 1
ATOM 537 C CA . GLN A 1 72 ? 26.413 -12.545 -13.379 1.00 53.72 72 GLN A CA 1
ATOM 538 C C . GLN A 1 72 ? 25.393 -11.917 -12.439 1.00 53.72 72 GLN A C 1
ATOM 540 O O . GLN A 1 72 ? 24.208 -11.827 -12.764 1.00 53.72 72 GLN A O 1
ATOM 545 N N . CYS A 1 73 ? 25.852 -11.487 -11.269 1.00 52.38 73 CYS A N 1
ATOM 546 C CA . CYS A 1 73 ? 25.041 -10.681 -10.370 1.00 52.38 73 CYS A CA 1
ATOM 547 C C . CYS A 1 73 ? 24.807 -9.325 -11.046 1.00 52.38 73 CYS A C 1
ATOM 549 O O . CYS A 1 73 ? 25.689 -8.467 -11.026 1.00 52.38 73 CYS A O 1
ATOM 551 N N . LEU A 1 74 ? 23.660 -9.164 -11.706 1.00 58.09 74 LEU A N 1
ATOM 552 C CA . LEU A 1 74 ? 23.268 -7.893 -12.299 1.00 58.09 74 LEU A CA 1
ATOM 553 C C . LEU A 1 74 ? 22.809 -6.946 -11.185 1.00 58.09 74 LEU A C 1
ATOM 555 O O . LEU A 1 74 ? 22.041 -7.350 -10.310 1.00 58.09 74 LEU A O 1
ATOM 559 N N . ASP A 1 75 ? 23.271 -5.694 -11.230 1.00 62.75 75 ASP A N 1
ATOM 560 C CA . ASP A 1 75 ? 22.727 -4.642 -10.372 1.00 62.75 75 ASP A CA 1
ATOM 561 C C . ASP A 1 75 ? 21.225 -4.504 -10.659 1.00 62.75 75 ASP A C 1
ATOM 563 O O . ASP A 1 75 ? 20.799 -4.480 -11.820 1.00 62.75 75 ASP A O 1
ATOM 567 N N . CYS A 1 76 ? 20.405 -4.389 -9.618 1.00 62.22 76 CYS A N 1
ATOM 568 C CA . CYS A 1 76 ? 19.000 -4.103 -9.848 1.00 62.22 76 CYS A CA 1
ATOM 569 C C . CYS A 1 76 ? 18.831 -2.659 -10.343 1.00 62.22 76 CYS A C 1
ATOM 571 O O . CYS A 1 76 ? 19.590 -1.779 -9.938 1.00 62.22 76 CYS A O 1
ATOM 573 N N . PRO A 1 77 ? 17.858 -2.365 -11.221 1.00 69.38 77 PRO A N 1
ATOM 574 C CA . PRO A 1 77 ? 17.578 -0.987 -11.596 1.00 69.38 77 PRO A CA 1
ATOM 575 C C . PRO A 1 77 ? 17.129 -0.154 -10.388 1.00 69.38 77 PRO A C 1
ATOM 577 O O . PRO A 1 77 ? 16.404 -0.639 -9.516 1.00 69.38 77 PRO A O 1
ATOM 580 N N . ALA A 1 78 ? 17.510 1.125 -10.371 1.00 70.25 78 ALA A N 1
ATOM 581 C CA . ALA A 1 78 ? 16.997 2.098 -9.412 1.00 70.25 78 ALA A CA 1
ATOM 582 C C . ALA A 1 78 ? 15.453 2.104 -9.408 1.00 70.25 78 ALA A C 1
ATOM 584 O O . ALA A 1 78 ? 14.810 1.886 -10.436 1.00 70.25 78 ALA A O 1
ATOM 585 N N . GLY A 1 79 ? 14.858 2.325 -8.237 1.00 66.38 79 GLY A N 1
ATOM 586 C CA . GLY A 1 79 ? 13.409 2.239 -8.046 1.00 66.38 79 GLY A CA 1
ATOM 587 C C . GLY A 1 79 ? 12.838 0.817 -7.954 1.00 66.38 79 GLY A C 1
ATOM 588 O O . GLY A 1 79 ? 11.619 0.679 -7.942 1.00 66.38 79 GLY A O 1
ATOM 589 N N . LYS A 1 80 ? 13.658 -0.239 -7.862 1.00 69.25 80 LYS A N 1
ATOM 590 C CA . LYS A 1 80 ? 13.222 -1.620 -7.565 1.00 69.25 80 LYS A CA 1
ATOM 591 C C . LYS A 1 80 ? 13.899 -2.169 -6.302 1.00 69.25 80 LYS A C 1
ATOM 593 O O . LYS A 1 80 ? 14.919 -1.638 -5.862 1.00 69.25 80 LYS A O 1
ATOM 598 N N . SER A 1 81 ? 13.318 -3.220 -5.716 1.00 68.56 81 SER A N 1
ATOM 599 C CA . SER A 1 81 ? 13.880 -3.937 -4.557 1.00 68.56 81 SER A CA 1
ATOM 600 C C . SER A 1 81 ? 14.401 -5.324 -4.934 1.00 68.56 81 SER A C 1
ATOM 602 O O . SER A 1 81 ? 14.036 -5.871 -5.975 1.00 68.56 81 SER A O 1
ATOM 604 N N . LEU A 1 82 ? 15.267 -5.898 -4.096 1.00 63.44 82 LEU A N 1
ATOM 605 C CA . LEU A 1 82 ? 15.732 -7.278 -4.240 1.00 63.44 82 LEU A CA 1
ATOM 606 C C . LEU A 1 82 ? 16.103 -7.878 -2.878 1.00 63.44 82 LEU A C 1
ATOM 608 O O . LEU A 1 82 ? 16.642 -7.198 -2.003 1.00 63.44 82 LEU A O 1
ATOM 612 N N . THR A 1 83 ? 15.870 -9.177 -2.717 1.00 62.69 83 THR A N 1
ATOM 613 C CA . THR A 1 83 ? 16.389 -9.954 -1.582 1.00 62.69 83 THR A CA 1
ATOM 614 C C . THR A 1 83 ? 17.686 -10.654 -1.997 1.00 62.69 83 THR A C 1
ATOM 616 O O . THR A 1 83 ? 17.834 -11.058 -3.151 1.00 62.69 83 THR A O 1
ATOM 619 N N . ALA A 1 84 ? 18.649 -10.798 -1.081 1.00 59.81 84 ALA A N 1
ATOM 620 C CA . ALA A 1 84 ? 19.896 -11.507 -1.370 1.00 59.81 84 ALA A CA 1
ATOM 621 C C . ALA A 1 84 ? 19.611 -12.939 -1.863 1.00 59.81 84 ALA A C 1
ATOM 623 O O . ALA A 1 84 ? 18.845 -13.669 -1.238 1.00 59.81 84 ALA A O 1
ATOM 624 N N . GLY A 1 85 ? 20.219 -13.333 -2.986 1.00 56.94 85 GLY A N 1
ATOM 625 C CA . GLY A 1 85 ? 19.993 -14.645 -3.607 1.00 56.94 85 GLY A CA 1
ATOM 626 C C . GLY A 1 85 ? 18.741 -14.750 -4.491 1.00 56.94 85 GLY A C 1
ATOM 627 O O . GLY A 1 85 ? 18.440 -15.844 -4.964 1.00 56.94 85 GLY A O 1
ATOM 628 N N . ALA A 1 86 ? 18.019 -13.650 -4.742 1.00 61.16 86 ALA A N 1
ATOM 629 C CA . ALA A 1 86 ? 16.902 -13.637 -5.685 1.00 61.16 86 ALA A CA 1
ATOM 630 C C . ALA A 1 86 ? 17.378 -13.854 -7.135 1.00 61.16 86 ALA A C 1
ATOM 632 O O . ALA A 1 86 ? 18.380 -13.286 -7.567 1.00 61.16 86 ALA A O 1
ATOM 633 N N . SER A 1 87 ? 16.629 -14.648 -7.906 1.00 62.84 87 SER A N 1
ATOM 634 C CA . SER A 1 87 ? 16.881 -14.902 -9.335 1.00 62.84 87 SER A CA 1
ATOM 635 C C . SER A 1 87 ? 16.385 -13.782 -10.264 1.00 62.84 87 SER A C 1
ATOM 637 O O . SER A 1 87 ? 16.613 -13.845 -11.470 1.00 62.84 87 SER A O 1
ATOM 639 N N . GLN A 1 88 ? 15.714 -12.762 -9.717 1.00 63.09 88 GLN A N 1
ATOM 640 C CA . GLN A 1 88 ? 15.208 -11.584 -10.427 1.00 63.09 88 GLN A CA 1
ATOM 641 C C . GLN A 1 88 ? 14.997 -10.409 -9.460 1.00 63.09 88 GLN A C 1
ATOM 643 O O . GLN A 1 88 ? 14.815 -10.613 -8.260 1.00 63.09 88 GLN A O 1
ATOM 648 N N . CYS A 1 89 ? 14.986 -9.182 -9.987 1.00 66.75 89 CY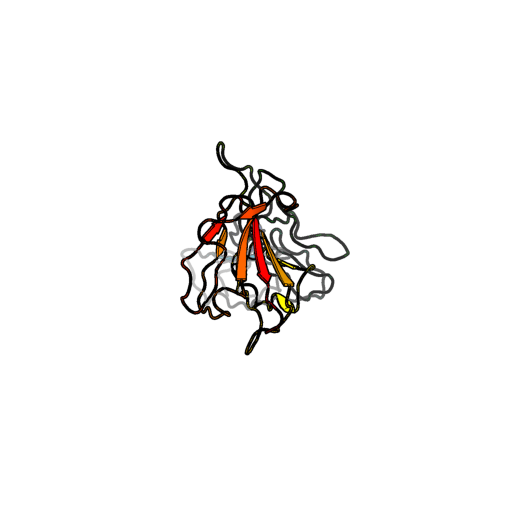S A N 1
ATOM 649 C CA . CYS A 1 89 ? 14.521 -8.009 -9.242 1.00 66.75 89 CYS A CA 1
ATOM 650 C C . CYS A 1 89 ? 13.033 -8.124 -8.906 1.00 66.75 89 CYS A C 1
ATOM 652 O O . CYS A 1 89 ? 12.246 -8.570 -9.742 1.00 66.75 89 CYS A O 1
ATOM 654 N N . SER A 1 90 ? 12.652 -7.646 -7.727 1.00 69.25 90 SER A N 1
ATOM 655 C CA . SER A 1 90 ? 11.260 -7.549 -7.296 1.00 69.25 90 SER A CA 1
ATOM 656 C C . SER A 1 90 ? 10.521 -6.397 -7.991 1.00 69.25 90 SER A C 1
ATOM 658 O O . SER A 1 90 ? 11.086 -5.635 -8.791 1.00 69.25 90 SER A O 1
ATOM 660 N N . ASP A 1 91 ? 9.240 -6.263 -7.657 1.00 70.50 91 ASP A N 1
ATOM 661 C CA . ASP A 1 91 ? 8.377 -5.170 -8.091 1.00 70.50 91 ASP A CA 1
ATOM 662 C C . ASP A 1 91 ? 8.950 -3.774 -7.751 1.00 70.50 91 ASP A C 1
ATOM 664 O O . ASP A 1 91 ? 9.823 -3.638 -6.878 1.00 70.50 91 ASP A O 1
ATOM 668 N N . PRO A 1 92 ? 8.503 -2.719 -8.467 1.00 70.50 92 PRO A N 1
ATOM 669 C CA . PRO A 1 92 ? 8.921 -1.346 -8.204 1.00 70.50 92 PRO A CA 1
ATOM 670 C C . PRO A 1 92 ? 8.711 -0.961 -6.740 1.00 70.50 92 PRO A C 1
ATOM 672 O O . PRO A 1 92 ? 7.711 -1.337 -6.134 1.00 70.50 92 PRO A O 1
ATOM 675 N N . CYS A 1 93 ? 9.628 -0.160 -6.196 1.00 72.19 93 CYS A N 1
ATOM 676 C CA . CYS A 1 93 ? 9.479 0.443 -4.880 1.00 72.19 93 CYS A CA 1
ATOM 677 C C . CYS A 1 93 ? 8.123 1.120 -4.781 1.00 72.19 93 CYS A C 1
ATOM 679 O O . CYS A 1 93 ? 7.758 1.905 -5.652 1.00 72.19 93 CYS A O 1
ATOM 681 N N . GLU A 1 94 ? 7.361 0.814 -3.745 1.00 76.19 94 GLU A N 1
ATOM 682 C CA . GLU A 1 94 ? 6.027 1.371 -3.624 1.00 76.19 94 GLU A CA 1
ATOM 683 C C . GLU A 1 94 ? 6.089 2.879 -3.329 1.00 76.19 94 GLU A C 1
ATOM 685 O O . GLU A 1 94 ? 7.113 3.410 -2.878 1.00 76.19 94 GLU A O 1
ATOM 690 N N . ALA A 1 95 ? 4.986 3.587 -3.573 1.00 75.31 95 ALA A N 1
ATOM 691 C CA . ALA A 1 95 ? 4.908 5.017 -3.298 1.00 75.31 95 ALA A CA 1
ATOM 692 C C . ALA A 1 95 ? 5.255 5.319 -1.828 1.00 75.31 95 ALA A C 1
ATOM 694 O O . ALA A 1 95 ? 4.862 4.590 -0.917 1.00 75.31 95 ALA A O 1
ATOM 695 N N . GLY A 1 96 ? 5.990 6.407 -1.593 1.00 71.88 96 GLY A N 1
ATOM 696 C CA . GLY A 1 96 ? 6.556 6.739 -0.281 1.00 71.88 96 GLY A CA 1
ATOM 697 C C . GLY A 1 96 ? 7.904 6.073 0.017 1.00 71.88 96 GLY A C 1
ATOM 698 O O . GLY A 1 96 ? 8.486 6.336 1.073 1.00 71.88 96 GLY A O 1
ATOM 699 N N . THR A 1 97 ? 8.425 5.257 -0.902 1.00 74.88 97 THR A N 1
ATOM 700 C CA . THR A 1 97 ? 9.779 4.703 -0.833 1.00 74.88 97 THR A CA 1
ATOM 701 C C . THR A 1 97 ? 10.579 4.993 -2.106 1.00 74.88 97 THR A C 1
ATOM 703 O O . THR A 1 97 ? 10.015 5.393 -3.127 1.00 74.88 97 THR A O 1
ATOM 706 N N . TYR A 1 98 ? 11.903 4.858 -2.045 1.00 76.06 98 TYR A N 1
ATOM 707 C CA . TYR A 1 98 ? 12.791 5.068 -3.186 1.00 76.06 98 TYR A CA 1
ATOM 708 C C . TYR A 1 98 ? 14.027 4.164 -3.144 1.00 76.06 98 TYR A C 1
ATOM 710 O O . TYR A 1 98 ? 14.385 3.605 -2.104 1.00 76.06 98 TYR A O 1
ATOM 718 N N . SER A 1 99 ? 14.694 4.041 -4.292 1.00 77.31 99 SER A N 1
ATOM 719 C CA . SER A 1 99 ? 16.008 3.403 -4.410 1.00 77.31 99 SER A CA 1
ATOM 720 C C . SER A 1 99 ? 16.855 4.118 -5.459 1.00 77.31 99 SER A C 1
ATOM 722 O O . SER A 1 99 ? 16.453 4.200 -6.618 1.00 77.31 99 SER A O 1
ATOM 724 N N . THR A 1 100 ? 18.014 4.644 -5.060 1.00 68.44 100 THR A N 1
ATOM 725 C CA . THR A 1 100 ? 18.900 5.464 -5.909 1.00 68.44 100 THR A CA 1
ATOM 726 C C . THR A 1 100 ? 19.738 4.660 -6.896 1.00 68.44 100 THR A C 1
ATOM 728 O O . THR A 1 100 ? 20.124 5.179 -7.937 1.00 68.44 100 THR A O 1
ATOM 731 N N . ASP A 1 101 ? 20.031 3.406 -6.571 1.00 63.66 101 ASP A N 1
ATOM 732 C CA . ASP A 1 101 ? 21.036 2.586 -7.252 1.00 63.66 101 ASP A CA 1
ATOM 733 C C . ASP A 1 101 ? 20.676 1.091 -7.260 1.00 63.66 101 ASP A C 1
ATOM 735 O O . ASP A 1 101 ? 21.538 0.253 -7.508 1.00 63.66 101 ASP A O 1
ATOM 739 N N . GLY A 1 102 ? 19.417 0.747 -6.953 1.00 56.00 102 GLY A N 1
ATOM 740 C CA . GLY A 1 102 ? 18.945 -0.639 -6.912 1.00 56.00 102 GLY A CA 1
ATOM 741 C C . GLY A 1 102 ? 19.723 -1.532 -5.941 1.00 56.00 102 GLY A C 1
ATOM 742 O O . GLY A 1 102 ? 19.766 -2.744 -6.119 1.00 56.00 102 GLY A O 1
ATOM 743 N N . PHE A 1 103 ? 20.297 -0.923 -4.897 1.00 62.91 103 PHE A N 1
ATOM 744 C CA . PHE A 1 103 ? 20.941 -1.561 -3.749 1.00 62.91 103 PHE A CA 1
ATOM 745 C C . PHE A 1 103 ? 22.183 -2.405 -4.076 1.00 62.91 103 PHE A C 1
ATOM 747 O O . PHE A 1 103 ? 22.150 -3.633 -4.058 1.00 62.91 103 PHE A O 1
ATOM 754 N N . LYS A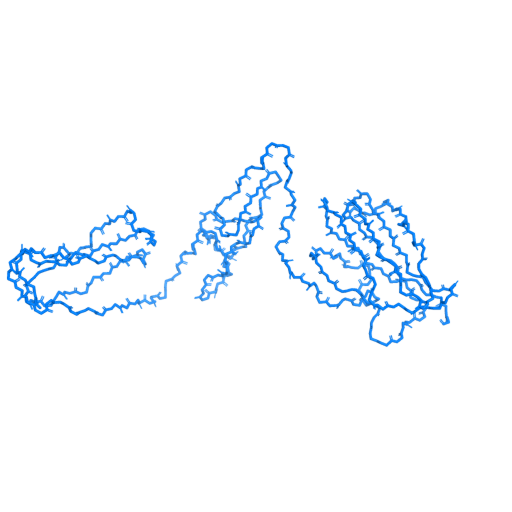 1 104 ? 23.342 -1.740 -4.195 1.00 52.00 104 LYS A N 1
ATOM 755 C CA . LYS A 1 104 ? 24.692 -2.352 -4.197 1.00 52.00 104 LYS A CA 1
ATOM 756 C C . LYS A 1 104 ? 25.132 -2.945 -2.842 1.00 52.00 104 LYS A C 1
ATOM 758 O O . LYS A 1 104 ? 26.326 -3.108 -2.587 1.00 52.00 104 LYS A O 1
ATOM 763 N N . ALA A 1 105 ? 24.202 -3.232 -1.933 1.00 43.34 105 ALA A N 1
ATOM 764 C CA . ALA A 1 105 ? 24.529 -3.742 -0.607 1.00 43.34 105 ALA A CA 1
ATOM 765 C C . ALA A 1 105 ? 24.623 -5.273 -0.633 1.00 43.34 105 ALA A C 1
ATOM 767 O O . ALA A 1 105 ? 23.632 -5.971 -0.861 1.00 43.34 105 ALA A O 1
ATOM 768 N N . VAL A 1 106 ? 25.817 -5.800 -0.350 1.00 38.62 106 VAL A N 1
ATOM 769 C CA . VAL A 1 106 ? 26.030 -7.215 -0.021 1.00 38.62 106 VAL A CA 1
ATOM 770 C C . VAL A 1 106 ? 25.174 -7.527 1.216 1.00 38.62 106 VAL A C 1
ATOM 772 O O . VAL A 1 106 ? 25.548 -7.170 2.328 1.00 38.62 106 VAL A O 1
ATOM 775 N N . GLY A 1 107 ? 23.983 -8.104 1.020 1.00 49.47 107 GLY A N 1
ATOM 776 C CA . GLY A 1 107 ? 23.023 -8.362 2.105 1.00 49.47 107 GLY A CA 1
ATOM 777 C C . GLY A 1 107 ? 21.537 -8.242 1.744 1.00 49.47 107 GLY A C 1
ATOM 778 O O . GLY A 1 107 ? 20.709 -8.719 2.512 1.00 49.47 107 GLY A O 1
ATOM 779 N N . GLY A 1 108 ? 21.187 -7.692 0.573 1.00 50.16 108 GLY A N 1
ATOM 780 C CA . GLY A 1 108 ? 19.786 -7.503 0.168 1.00 50.16 108 GLY A CA 1
ATOM 781 C C . GLY A 1 108 ? 19.165 -6.262 0.818 1.00 50.16 108 GLY A C 1
ATOM 782 O O . GLY A 1 108 ? 19.329 -6.020 2.011 1.00 50.16 108 GLY A O 1
ATOM 783 N N . GLY A 1 109 ? 18.490 -5.439 0.015 1.00 58.84 109 GLY A N 1
ATOM 784 C CA . GLY A 1 109 ? 18.027 -4.112 0.420 1.00 58.84 109 GLY A CA 1
ATOM 785 C C . GLY A 1 109 ? 16.549 -3.897 0.111 1.00 58.84 109 GLY A C 1
ATOM 786 O O . GLY A 1 109 ? 16.104 -4.084 -1.022 1.00 58.84 109 GLY A O 1
ATOM 787 N N . ASN A 1 110 ? 15.799 -3.480 1.129 1.00 68.06 110 ASN A N 1
ATOM 788 C CA . ASN A 1 110 ? 14.418 -3.016 1.003 1.00 68.06 110 ASN A CA 1
ATOM 789 C C . ASN A 1 110 ? 14.393 -1.535 0.598 1.00 68.06 110 ASN A C 1
ATOM 791 O O . ASN A 1 110 ? 15.303 -0.786 0.952 1.00 68.06 110 ASN A O 1
ATOM 795 N N . CYS A 1 111 ? 13.331 -1.095 -0.083 1.00 73.25 111 CYS A N 1
ATOM 796 C CA . CYS A 1 111 ? 13.162 0.306 -0.477 1.00 73.25 111 CYS A CA 1
ATOM 797 C C . CYS A 1 111 ? 13.253 1.264 0.724 1.00 73.25 111 CYS A C 1
ATOM 799 O O . CYS A 1 111 ? 12.686 1.008 1.790 1.00 73.25 111 CYS A O 1
ATOM 801 N N . VAL A 1 112 ? 13.963 2.382 0.545 1.00 76.50 112 VAL A N 1
ATOM 802 C CA . VAL A 1 112 ? 14.184 3.367 1.611 1.00 76.50 112 VAL A CA 1
ATOM 803 C C . VAL A 1 112 ? 12.961 4.261 1.719 1.00 76.50 112 VAL A C 1
ATOM 805 O O . VAL A 1 112 ? 12.463 4.762 0.717 1.00 76.50 112 VAL A O 1
ATOM 808 N N . SER A 1 113 ? 12.466 4.474 2.935 1.00 78.06 113 SER A N 1
ATOM 809 C CA . SER A 1 113 ? 11.317 5.350 3.174 1.00 78.06 113 SER A CA 1
ATOM 810 C C . SER A 1 113 ? 11.687 6.821 2.987 1.00 78.06 113 SER A C 1
ATOM 812 O O . SER A 1 113 ? 12.754 7.257 3.422 1.00 78.06 113 SER A O 1
ATOM 814 N N . CYS A 1 114 ? 10.789 7.603 2.390 1.00 75.06 114 CYS A N 1
ATOM 815 C CA . CYS A 1 114 ? 10.945 9.051 2.345 1.00 75.06 114 CYS A CA 1
ATOM 816 C C . CYS A 1 114 ? 10.964 9.648 3.757 1.00 75.06 114 CYS A C 1
ATOM 818 O O . CYS A 1 114 ? 10.141 9.299 4.605 1.00 75.06 114 CYS A O 1
ATOM 820 N N . ALA A 1 115 ? 11.905 10.564 4.004 1.00 77.06 115 ALA A N 1
ATOM 821 C CA . ALA A 1 115 ? 11.929 11.332 5.243 1.00 77.06 115 ALA A CA 1
ATOM 822 C C . ALA A 1 115 ? 10.692 12.238 5.345 1.00 77.06 115 ALA A C 1
ATOM 824 O O . ALA A 1 115 ? 10.094 12.623 4.337 1.00 77.06 115 ALA A O 1
ATOM 825 N N . SER A 1 116 ? 10.326 12.603 6.574 1.00 66.69 116 SER A N 1
ATOM 826 C CA . SER A 1 116 ? 9.194 13.486 6.853 1.00 66.69 116 SER A CA 1
ATOM 827 C C . SER A 1 116 ? 9.222 14.748 5.992 1.00 66.69 116 SER A C 1
ATOM 829 O O . SER A 1 116 ? 10.220 15.463 5.958 1.00 66.69 116 SER A O 1
ATOM 831 N N . GLY A 1 117 ? 8.107 15.027 5.314 1.00 63.81 117 GLY A N 1
ATOM 832 C CA . GLY A 1 117 ? 7.984 16.183 4.423 1.00 63.81 117 GLY A CA 1
ATOM 833 C C . GLY A 1 117 ? 8.423 15.928 2.978 1.00 63.81 117 GLY A C 1
ATOM 834 O O . GLY A 1 117 ? 8.386 16.865 2.182 1.00 63.81 117 GLY A O 1
ATOM 835 N N . LEU A 1 118 ? 8.788 14.692 2.621 1.00 76.12 118 LEU A N 1
ATOM 836 C CA . LEU A 1 118 ? 9.103 14.281 1.252 1.00 76.12 118 LEU A CA 1
ATOM 837 C C . LEU A 1 118 ? 8.123 13.197 0.753 1.00 76.12 118 LEU A C 1
ATOM 839 O O . LEU A 1 118 ? 7.671 12.365 1.523 1.00 76.12 118 LEU A O 1
ATOM 843 N N . ILE A 1 119 ? 7.815 13.160 -0.540 1.00 78.06 119 ILE A N 1
ATOM 844 C CA . ILE A 1 119 ? 6.931 12.186 -1.197 1.00 78.06 119 ILE A CA 1
ATOM 845 C C . ILE A 1 119 ? 7.625 11.525 -2.387 1.00 78.06 119 ILE A C 1
ATOM 847 O O . ILE A 1 119 ? 8.505 12.113 -3.015 1.00 78.06 119 ILE A O 1
ATOM 851 N N . SER A 1 120 ? 7.193 10.318 -2.736 1.00 80.06 120 SER A N 1
ATOM 852 C CA . SER A 1 120 ? 7.625 9.621 -3.947 1.00 80.06 120 SER A CA 1
ATOM 853 C C . SER A 1 120 ? 6.481 8.793 -4.539 1.00 80.06 120 SER A C 1
ATOM 855 O O . SER A 1 120 ? 5.616 8.303 -3.808 1.00 80.06 120 SER A O 1
ATOM 857 N N . GLY A 1 121 ? 6.455 8.663 -5.867 1.00 76.75 121 GLY A N 1
ATOM 858 C CA . GLY A 1 121 ? 5.587 7.707 -6.564 1.00 76.75 121 GLY A CA 1
ATOM 859 C C . GLY A 1 121 ? 6.190 6.299 -6.575 1.00 76.75 121 GLY A C 1
ATOM 860 O O . GLY A 1 121 ? 7.330 6.110 -6.154 1.00 76.75 121 GLY A O 1
ATOM 861 N N . ALA A 1 122 ? 5.443 5.311 -7.071 1.00 76.56 122 ALA A N 1
ATOM 862 C CA . ALA A 1 122 ? 5.988 3.968 -7.252 1.00 76.56 122 ALA A CA 1
ATOM 863 C C . ALA A 1 122 ? 7.145 3.975 -8.273 1.00 76.56 122 ALA A C 1
ATOM 865 O O . ALA A 1 122 ? 7.087 4.681 -9.279 1.00 76.56 122 ALA A O 1
ATOM 866 N N . GLY A 1 123 ? 8.198 3.203 -8.015 1.00 72.06 123 GLY A N 1
ATOM 867 C CA . GLY A 1 123 ? 9.400 3.140 -8.845 1.00 72.06 123 GLY A CA 1
ATOM 868 C C . GLY A 1 123 ? 10.322 4.356 -8.727 1.00 72.06 123 GLY A C 1
ATOM 869 O O . GLY A 1 123 ? 11.210 4.526 -9.559 1.00 72.06 123 GLY A O 1
ATOM 870 N N . ALA A 1 124 ? 10.118 5.226 -7.736 1.00 77.94 124 ALA A N 1
ATOM 871 C CA . ALA A 1 124 ? 10.915 6.434 -7.601 1.00 77.94 124 ALA A CA 1
ATOM 872 C C . ALA A 1 124 ? 12.372 6.148 -7.215 1.00 77.94 124 ALA A C 1
ATOM 874 O O . ALA A 1 124 ? 12.685 5.260 -6.418 1.00 77.94 124 ALA A O 1
ATOM 875 N N . THR A 1 125 ? 13.268 6.975 -7.745 1.00 79.25 125 THR A N 1
ATOM 876 C CA . THR A 1 125 ? 14.704 6.931 -7.445 1.00 79.25 125 THR A CA 1
ATOM 877 C C . THR A 1 125 ? 15.127 7.960 -6.398 1.00 79.25 125 THR A C 1
ATOM 879 O O . THR A 1 125 ? 16.262 7.932 -5.932 1.00 79.25 125 THR A O 1
ATOM 882 N N . SER A 1 126 ? 14.217 8.850 -5.994 1.00 81.12 126 SER A N 1
ATOM 883 C CA . SER A 1 126 ? 14.404 9.849 -4.941 1.00 81.12 126 SER A CA 1
ATOM 884 C C . SER A 1 126 ? 13.056 10.329 -4.386 1.00 81.12 126 SER A C 1
ATOM 886 O O . SER A 1 126 ? 12.003 10.117 -4.994 1.00 81.12 126 SER A O 1
ATOM 888 N N . CYS A 1 127 ? 13.085 10.989 -3.227 1.00 83.44 127 CYS A N 1
ATOM 889 C CA . CYS A 1 127 ? 11.916 11.656 -2.653 1.00 83.44 127 CYS A CA 1
ATOM 890 C C . CYS A 1 127 ? 11.943 13.162 -2.937 1.00 83.44 127 CYS A C 1
ATOM 892 O O . CYS A 1 127 ? 13.000 13.790 -2.920 1.00 83.44 127 CYS A O 1
ATOM 894 N N . THR A 1 128 ? 10.769 13.749 -3.157 1.00 85.12 128 THR A N 1
ATOM 895 C CA . THR A 1 128 ? 10.578 15.172 -3.480 1.00 85.12 128 THR A CA 1
ATOM 896 C C . THR A 1 128 ? 9.844 15.878 -2.350 1.00 85.12 128 THR A C 1
ATOM 898 O O . THR A 1 128 ? 8.933 15.299 -1.776 1.00 85.12 128 THR A O 1
ATOM 901 N N . ALA A 1 129 ? 10.185 17.127 -2.029 1.00 81.94 129 ALA A N 1
ATOM 902 C CA . ALA A 1 129 ? 9.487 17.872 -0.981 1.00 81.94 129 ALA A CA 1
ATOM 903 C C . ALA A 1 129 ? 7.983 18.020 -1.254 1.00 81.94 129 ALA A C 1
ATOM 905 O O . ALA A 1 129 ? 7.558 18.256 -2.388 1.00 81.94 129 ALA A O 1
ATOM 906 N N . CYS A 1 130 ? 7.177 17.919 -0.197 1.00 73.25 130 CYS A N 1
ATOM 907 C CA . CYS A 1 130 ? 5.766 18.264 -0.266 1.00 73.25 130 CYS A CA 1
ATOM 908 C C . CYS A 1 130 ? 5.604 19.732 -0.702 1.00 73.25 130 CYS A C 1
ATOM 910 O O . CYS A 1 130 ? 6.285 20.606 -0.159 1.00 73.25 130 CYS A O 1
ATOM 912 N N . PRO A 1 131 ? 4.685 20.033 -1.639 1.00 76.81 131 PRO A N 1
ATOM 913 C CA . PRO A 1 131 ? 4.346 21.411 -1.977 1.00 76.81 131 PRO A CA 1
ATOM 914 C C . PRO A 1 131 ? 3.903 22.212 -0.744 1.00 76.81 131 PRO A C 1
ATOM 916 O O . PRO A 1 131 ? 3.310 21.655 0.183 1.00 76.81 131 PRO A O 1
ATOM 919 N N . ALA A 1 132 ? 4.143 23.526 -0.757 1.00 61.88 132 ALA A N 1
ATOM 920 C CA . ALA A 1 132 ? 3.759 24.418 0.337 1.00 61.88 132 ALA A CA 1
ATOM 921 C C . ALA A 1 132 ? 2.273 24.253 0.712 1.00 61.88 132 ALA A C 1
ATOM 923 O O . ALA A 1 132 ? 1.401 24.173 -0.155 1.00 61.88 132 ALA A O 1
ATOM 924 N N . GLY A 1 133 ? 1.996 24.178 2.017 1.00 55.97 133 GLY A N 1
ATOM 925 C CA . GLY A 1 133 ? 0.650 23.940 2.548 1.00 55.97 133 GLY A CA 1
ATOM 926 C C . GLY A 1 133 ? 0.196 22.473 2.548 1.00 55.97 133 GLY A C 1
ATOM 927 O O . GLY A 1 133 ? -0.938 22.203 2.934 1.00 55.97 133 GLY A O 1
ATOM 928 N N . LYS A 1 134 ? 1.049 21.516 2.151 1.00 54.31 134 LYS A N 1
ATOM 929 C CA . LYS A 1 134 ? 0.770 20.072 2.214 1.00 54.31 134 LYS A CA 1
ATOM 930 C C . LYS A 1 134 ? 1.786 19.368 3.112 1.00 54.31 134 LYS A C 1
ATOM 932 O O . LYS A 1 134 ? 2.962 19.715 3.119 1.00 54.31 134 LYS A O 1
ATOM 937 N N . TYR A 1 135 ? 1.341 18.357 3.853 1.00 55.00 135 TYR A N 1
ATOM 938 C CA . TYR A 1 135 ? 2.212 17.474 4.631 1.00 55.00 135 TYR A CA 1
ATOM 939 C C . TYR A 1 135 ? 2.220 16.074 4.015 1.00 55.00 135 TYR A C 1
ATOM 941 O O . TYR A 1 135 ? 1.314 15.700 3.271 1.00 55.00 135 TYR A O 1
ATOM 949 N N . MET A 1 136 ? 3.273 15.306 4.292 1.00 56.72 136 MET A N 1
ATOM 950 C CA . MET A 1 136 ? 3.368 13.915 3.860 1.00 56.72 136 MET A CA 1
ATOM 951 C C . MET A 1 136 ? 2.333 13.088 4.637 1.00 56.72 136 MET A C 1
ATOM 953 O O . MET A 1 136 ? 2.567 12.727 5.789 1.00 56.72 136 MET A O 1
ATOM 957 N N . GLY A 1 137 ? 1.189 12.795 4.016 1.00 56.09 137 GLY A N 1
ATOM 958 C CA . GLY A 1 137 ? 0.341 11.687 4.447 1.00 56.09 137 GLY A CA 1
ATOM 959 C C . GLY A 1 137 ? 1.130 10.403 4.219 1.00 56.09 137 GLY A C 1
ATOM 960 O O . GLY A 1 137 ? 1.646 10.189 3.123 1.00 56.09 137 GLY A O 1
ATOM 961 N N . ARG A 1 138 ? 1.327 9.590 5.257 1.00 51.59 138 ARG A N 1
ATOM 962 C CA . ARG A 1 138 ? 2.088 8.344 5.142 1.00 51.59 138 ARG A CA 1
ATOM 963 C C . ARG A 1 138 ? 1.414 7.467 4.079 1.00 51.59 138 ARG A C 1
ATOM 965 O O . ARG A 1 138 ? 0.332 6.946 4.330 1.00 51.59 138 ARG A O 1
ATOM 972 N N . ASN A 1 139 ? 2.047 7.302 2.915 1.00 44.50 139 ASN A N 1
ATOM 973 C CA . ASN A 1 139 ? 1.681 6.260 1.959 1.00 44.50 139 ASN A CA 1
ATOM 974 C C . ASN A 1 139 ? 2.034 4.921 2.607 1.00 44.50 139 ASN A C 1
ATOM 976 O O . ASN A 1 139 ? 3.142 4.411 2.466 1.00 44.50 139 ASN A O 1
ATOM 980 N N . ILE A 1 140 ? 1.096 4.371 3.373 1.00 46.00 140 ILE A N 1
ATOM 981 C CA . ILE A 1 140 ? 1.049 2.932 3.580 1.00 46.00 140 ILE A CA 1
ATOM 982 C C . ILE A 1 140 ? 0.585 2.398 2.235 1.00 46.00 140 ILE A C 1
ATOM 984 O O . ILE A 1 140 ? -0.611 2.347 1.952 1.00 46.00 140 ILE A O 1
ATOM 988 N N . SER A 1 141 ? 1.543 2.104 1.364 1.00 44.66 141 SER A N 1
ATOM 989 C CA . SER A 1 141 ? 1.301 1.235 0.229 1.00 44.66 141 SER A CA 1
ATOM 990 C C . SER A 1 141 ? 0.834 -0.093 0.802 1.00 44.66 141 SER A C 1
ATOM 992 O O . SER A 1 141 ? 1.582 -0.874 1.370 1.00 44.66 141 SER A O 1
ATOM 994 N N . ALA A 1 142 ? -0.477 -0.200 0.903 1.00 37.88 142 ALA A N 1
ATOM 995 C CA . ALA A 1 142 ? -1.232 -1.245 0.280 1.00 37.88 142 ALA A CA 1
ATOM 996 C C . ALA A 1 142 ? -2.696 -0.948 0.592 1.00 37.88 142 ALA A C 1
ATOM 998 O O . ALA A 1 142 ? -3.122 -0.844 1.747 1.00 37.88 142 ALA A O 1
ATOM 999 N N . SER A 1 143 ? -3.504 -0.986 -0.452 1.00 43.66 143 SER A N 1
ATOM 1000 C CA . SER A 1 143 ? -4.817 -1.623 -0.436 1.00 43.66 143 SER A CA 1
ATOM 1001 C C . SER A 1 143 ? -4.726 -3.100 0.014 1.00 43.66 143 SER A C 1
ATOM 1003 O O . SER A 1 143 ? -5.416 -3.955 -0.524 1.00 43.66 143 SER A O 1
ATOM 1005 N N . ALA A 1 144 ? -3.854 -3.435 0.971 1.00 46.69 144 ALA A N 1
ATOM 1006 C CA . ALA A 1 144 ? -3.899 -4.680 1.696 1.00 46.69 144 ALA A CA 1
ATOM 1007 C C . ALA A 1 144 ? -5.028 -4.481 2.685 1.00 46.69 144 ALA A C 1
ATOM 1009 O O . ALA A 1 144 ? -4.863 -3.855 3.731 1.00 46.69 144 ALA A O 1
ATOM 1010 N N . SER A 1 145 ? -6.200 -4.975 2.321 1.00 50.91 145 SER A N 1
ATOM 1011 C CA . SER A 1 145 ? -7.156 -5.374 3.332 1.00 50.91 145 SER A CA 1
ATOM 1012 C C . SER A 1 145 ? -6.438 -6.381 4.226 1.00 50.91 145 SER A C 1
ATOM 1014 O O . SER A 1 145 ? -6.001 -7.430 3.751 1.00 50.91 145 SER A O 1
ATOM 1016 N N . ALA A 1 146 ? -6.234 -6.044 5.498 1.00 61.00 146 ALA A N 1
ATOM 1017 C CA . ALA A 1 146 ? -5.753 -7.033 6.449 1.00 61.00 146 ALA A CA 1
ATOM 1018 C C . ALA A 1 146 ? -6.732 -8.217 6.439 1.00 61.00 146 ALA A C 1
ATOM 1020 O O . ALA A 1 146 ? -7.948 -8.000 6.480 1.00 61.00 146 ALA A O 1
ATOM 1021 N N . SER A 1 147 ? -6.210 -9.449 6.384 1.00 64.25 147 SER A N 1
ATOM 1022 C CA . SER A 1 147 ? -7.010 -10.659 6.611 1.00 64.25 147 SER A CA 1
ATOM 1023 C C . SER A 1 147 ? -7.842 -10.485 7.877 1.00 64.25 147 SER A C 1
ATOM 1025 O O . SER A 1 147 ? -7.361 -9.847 8.813 1.00 64.25 147 SER A O 1
ATOM 1027 N N . ALA A 1 148 ? -9.057 -11.039 7.915 1.00 76.12 148 ALA A N 1
ATOM 1028 C CA . ALA A 1 148 ? -9.934 -10.919 9.076 1.00 76.12 148 ALA A CA 1
ATOM 1029 C C . ALA A 1 148 ? -9.192 -11.295 10.369 1.00 76.12 148 ALA A C 1
ATOM 1031 O O . ALA A 1 148 ? -8.551 -12.344 10.458 1.00 76.12 148 ALA A O 1
ATOM 1032 N N . ILE A 1 149 ? -9.227 -10.398 11.351 1.00 85.06 149 ILE A N 1
ATOM 1033 C CA . ILE A 1 149 ? -8.536 -10.566 12.626 1.00 85.06 149 ILE A CA 1
ATOM 1034 C C . ILE A 1 149 ? -9.567 -10.897 13.689 1.00 85.06 149 ILE A C 1
ATOM 1036 O O . ILE A 1 149 ? -10.488 -10.116 13.922 1.00 85.06 149 ILE A O 1
ATOM 1040 N N . ASN A 1 150 ? -9.360 -12.018 14.376 1.00 89.31 150 ASN A N 1
ATOM 1041 C CA . ASN A 1 150 ? -10.018 -12.289 15.643 1.00 89.31 150 ASN A CA 1
ATOM 1042 C C . ASN A 1 150 ? -9.324 -11.463 16.750 1.00 89.31 150 ASN A C 1
ATOM 1044 O O . ASN A 1 150 ? -8.178 -11.752 17.114 1.00 89.31 150 ASN A O 1
ATOM 1048 N N . ILE A 1 151 ? -9.997 -10.435 17.274 1.00 90.00 151 ILE A N 1
ATOM 1049 C CA . ILE A 1 151 ? -9.456 -9.518 18.289 1.00 90.00 151 ILE A CA 1
ATOM 1050 C C . ILE A 1 151 ? -9.232 -10.209 19.637 1.00 90.00 151 ILE A C 1
ATOM 1052 O O . ILE A 1 151 ? -8.294 -9.855 20.349 1.00 90.00 151 ILE A O 1
ATOM 1056 N N . CYS A 1 152 ? -10.020 -11.230 19.970 1.00 89.50 152 CYS A N 1
ATOM 1057 C CA . CYS A 1 152 ? -9.904 -11.975 21.222 1.00 89.50 152 CYS A CA 1
ATOM 1058 C C . CYS A 1 152 ? -8.699 -12.917 21.247 1.00 89.50 152 CYS A C 1
ATOM 1060 O O . CYS A 1 152 ? -8.044 -13.062 22.274 1.00 89.50 152 CYS A O 1
ATOM 1062 N N . SER A 1 153 ? -8.311 -13.464 20.096 1.00 85.06 153 SER A N 1
ATOM 1063 C CA . SER A 1 153 ? -7.087 -14.267 19.965 1.00 85.06 153 SER A CA 1
ATOM 1064 C C . SER A 1 153 ? -5.786 -13.443 19.911 1.00 85.06 153 SER A C 1
ATOM 1066 O O . SER A 1 153 ? -4.699 -14.004 20.026 1.00 85.06 153 SER A O 1
ATOM 1068 N N . GLN A 1 154 ? -5.872 -12.121 19.703 1.00 72.81 154 GLN A N 1
ATOM 1069 C CA . GLN A 1 154 ? -4.725 -11.234 19.420 1.00 72.81 154 GLN A CA 1
ATOM 1070 C C . GLN A 1 154 ? -4.598 -10.056 20.402 1.00 72.81 154 GLN A C 1
ATOM 1072 O O . GLN A 1 154 ? -3.840 -9.107 20.159 1.00 72.81 154 GLN A O 1
ATOM 1077 N N . SER A 1 155 ? -5.356 -10.090 21.499 1.00 66.56 155 SER A N 1
ATOM 1078 C CA . SER A 1 155 ? -5.450 -8.978 22.445 1.00 66.56 155 SER A CA 1
ATOM 1079 C C . SER A 1 155 ? -4.096 -8.632 23.069 1.00 66.56 155 SER A C 1
ATOM 1081 O O . SER A 1 155 ? -3.314 -9.500 23.447 1.00 66.56 155 SER A O 1
ATOM 1083 N N . GLY A 1 156 ? -3.788 -7.334 23.122 1.00 58.84 156 GLY A N 1
ATOM 1084 C CA . GLY A 1 156 ? -2.558 -6.802 23.720 1.00 58.84 156 GLY A CA 1
ATOM 1085 C C . GLY A 1 156 ? -1.305 -6.774 22.847 1.00 58.84 156 GLY A C 1
ATOM 1086 O O . GLY A 1 156 ? -0.326 -6.154 23.253 1.00 58.84 156 GLY A O 1
ATOM 1087 N N . SER A 1 157 ? -1.321 -7.350 21.639 1.00 58.03 157 SER A N 1
ATOM 1088 C CA . SER A 1 157 ? -0.097 -7.455 20.819 1.00 58.03 157 SER A CA 1
ATOM 1089 C C . SER A 1 157 ? -0.179 -6.828 19.425 1.00 58.03 157 SER A C 1
ATOM 1091 O O . SER A 1 157 ? 0.855 -6.662 18.776 1.00 58.03 157 SER A O 1
ATOM 1093 N N . LYS A 1 158 ? -1.370 -6.449 18.934 1.00 68.31 158 LYS A N 1
ATOM 1094 C CA . LYS A 1 158 ? -1.546 -6.109 17.513 1.00 68.31 158 LYS A CA 1
ATOM 1095 C C . LYS A 1 158 ? -2.052 -4.685 17.276 1.00 68.31 158 LYS A C 1
ATOM 1097 O O . LYS A 1 158 ? -3.150 -4.308 17.678 1.00 68.31 158 LYS A O 1
ATOM 1102 N N . ARG A 1 159 ? -1.234 -3.900 16.571 1.00 83.50 159 ARG A N 1
ATOM 1103 C CA . ARG A 1 159 ? -1.599 -2.600 15.990 1.00 83.50 159 ARG A CA 1
ATOM 1104 C C . ARG A 1 159 ? -1.937 -2.803 14.518 1.00 83.50 159 ARG A C 1
ATOM 1106 O O . ARG A 1 159 ? -1.108 -3.315 13.769 1.00 83.50 159 ARG A O 1
ATOM 1113 N N . LEU A 1 160 ? -3.138 -2.411 14.106 1.00 85.12 160 LEU A N 1
ATOM 1114 C CA . LEU A 1 160 ? -3.580 -2.489 12.718 1.00 85.12 160 LEU A CA 1
ATOM 1115 C C . LEU A 1 160 ? -3.199 -1.202 12.008 1.00 85.12 160 LEU A C 1
ATOM 1117 O O . LEU A 1 160 ? -3.727 -0.141 12.316 1.00 85.12 160 LEU A O 1
ATOM 1121 N N . THR A 1 161 ? -2.269 -1.304 11.068 1.00 84.25 161 THR A N 1
ATOM 1122 C CA . THR A 1 161 ? -1.808 -0.170 10.256 1.00 84.25 161 THR A CA 1
ATOM 1123 C C . THR A 1 161 ? -2.196 -0.310 8.788 1.00 84.25 161 THR A C 1
ATOM 1125 O O . THR A 1 161 ? -1.788 0.506 7.974 1.00 84.25 161 THR A O 1
ATOM 1128 N N . ALA A 1 162 ? -2.919 -1.367 8.421 1.00 76.44 162 ALA A N 1
ATOM 1129 C CA . ALA A 1 162 ? -3.428 -1.547 7.068 1.00 76.44 162 ALA A CA 1
ATOM 1130 C C . ALA A 1 162 ? -4.480 -0.472 6.735 1.00 76.44 162 ALA A C 1
ATOM 1132 O O . ALA A 1 162 ? -5.192 -0.006 7.624 1.00 76.44 162 ALA A O 1
ATOM 1133 N N . SER A 1 163 ? -4.596 -0.098 5.457 1.00 75.75 163 SER A N 1
ATOM 1134 C CA . SER A 1 163 ? -5.554 0.922 4.990 1.00 75.75 163 SER A CA 1
ATOM 1135 C C . SER A 1 163 ? -7.022 0.497 5.136 1.00 75.75 163 SER A C 1
ATOM 1137 O O . SER A 1 163 ? -7.912 1.341 5.209 1.00 75.75 163 SER A O 1
ATOM 1139 N N . SER A 1 164 ? -7.277 -0.812 5.183 1.00 83.12 164 SER A N 1
ATOM 1140 C CA . SER A 1 164 ? -8.575 -1.425 5.472 1.00 83.12 164 SER A CA 1
ATOM 1141 C C . SER A 1 164 ? -8.372 -2.829 6.055 1.00 83.12 164 SER A C 1
ATOM 1143 O O . SER A 1 164 ? -7.270 -3.379 6.019 1.00 83.12 164 SER A O 1
ATOM 1145 N N . GLY A 1 165 ? -9.426 -3.430 6.599 1.00 86.50 165 GLY A N 1
ATOM 1146 C CA . GLY A 1 165 ? -9.399 -4.791 7.130 1.00 86.50 165 GLY A CA 1
ATOM 1147 C C . GLY A 1 165 ? -10.695 -5.134 7.852 1.00 86.50 165 GLY A C 1
ATOM 1148 O O . GLY A 1 165 ? -11.547 -4.266 8.043 1.00 86.50 165 GLY A O 1
ATOM 1149 N N . VAL A 1 166 ? -10.831 -6.394 8.260 1.00 89.19 166 VAL A N 1
ATOM 1150 C CA . VAL A 1 166 ? -11.973 -6.874 9.051 1.00 89.19 166 VAL A CA 1
ATOM 1151 C C . VAL A 1 166 ? -11.493 -7.238 10.452 1.00 89.19 166 VAL A C 1
ATOM 1153 O O . VAL A 1 166 ? -10.469 -7.905 10.609 1.00 89.19 166 VAL A O 1
ATOM 1156 N N . ILE A 1 167 ? -12.235 -6.805 11.469 1.00 91.19 167 ILE A N 1
ATOM 1157 C CA . ILE A 1 167 ? -12.071 -7.245 12.856 1.00 91.19 167 ILE A CA 1
ATOM 1158 C C . ILE A 1 167 ? -13.317 -8.031 13.274 1.00 91.19 167 ILE A C 1
ATOM 1160 O O . ILE A 1 167 ? -14.422 -7.693 12.862 1.00 91.19 167 ILE A O 1
ATOM 1164 N N . SER A 1 168 ? -13.124 -9.085 14.058 1.00 91.62 168 SER A N 1
ATOM 1165 C CA . SER A 1 168 ? -14.169 -9.990 14.559 1.00 91.62 168 SER A CA 1
ATOM 1166 C C . SER A 1 168 ? -13.763 -10.531 15.927 1.00 91.62 168 SER A C 1
ATOM 1168 O O . SER A 1 168 ? -12.589 -10.470 16.282 1.00 91.62 168 SER A O 1
ATOM 1170 N N . ASP A 1 169 ? -14.700 -11.068 16.689 1.00 90.38 169 ASP A N 1
ATOM 1171 C CA . ASP A 1 169 ? -14.474 -11.846 17.911 1.00 90.38 169 ASP A CA 1
ATOM 1172 C C . ASP A 1 169 ? -14.151 -13.328 17.624 1.00 90.38 169 ASP A C 1
ATOM 1174 O O . ASP A 1 169 ? -13.556 -14.000 18.467 1.00 90.38 169 ASP A O 1
ATOM 1178 N N . GLY A 1 170 ? -14.430 -13.812 16.409 1.00 87.56 170 GLY A N 1
ATOM 1179 C CA . GLY A 1 170 ? -14.108 -15.162 15.951 1.00 87.56 170 GLY A CA 1
ATOM 1180 C C . GLY A 1 170 ? -15.200 -15.767 15.077 1.00 87.56 170 GLY A C 1
ATOM 1181 O O . GLY A 1 170 ? -16.065 -15.055 14.575 1.00 87.56 170 GLY A O 1
ATOM 1182 N N . ASP A 1 171 ? -15.124 -17.085 14.893 1.00 86.12 171 ASP A N 1
ATOM 1183 C CA . ASP A 1 171 ? -16.208 -17.873 14.309 1.00 86.12 171 ASP A CA 1
ATOM 1184 C C . ASP A 1 171 ? -17.112 -18.391 15.439 1.00 86.12 171 ASP A C 1
ATOM 1186 O O . ASP A 1 171 ? -16.611 -18.966 16.407 1.00 86.12 171 ASP A O 1
ATOM 1190 N N . GLY A 1 172 ? -18.432 -18.256 15.286 1.00 90.50 172 GLY A N 1
ATOM 1191 C CA . GLY A 1 172 ? -19.416 -18.721 16.271 1.00 90.50 172 GLY A CA 1
ATOM 1192 C C . GLY A 1 172 ? -19.846 -17.641 17.267 1.00 90.50 172 GLY A C 1
ATOM 1193 O O . GLY A 1 172 ? -19.807 -16.457 16.943 1.00 90.50 172 GLY A O 1
ATOM 1194 N N . ASP A 1 173 ? -20.310 -18.072 18.441 1.00 92.62 173 ASP A N 1
ATOM 1195 C CA . ASP A 1 173 ? -20.677 -17.180 19.546 1.00 92.62 173 ASP A CA 1
ATOM 1196 C C . ASP A 1 173 ? -19.416 -16.733 20.310 1.00 92.62 173 ASP A C 1
ATOM 1198 O O . ASP A 1 173 ? -18.464 -17.508 20.457 1.00 92.62 173 ASP A O 1
ATOM 1202 N N . TYR A 1 174 ? -19.406 -15.493 20.810 1.00 93.06 174 TYR A N 1
ATOM 1203 C CA . TYR A 1 174 ? -18.287 -14.974 21.599 1.00 93.06 174 TYR A CA 1
ATOM 1204 C C . TYR A 1 174 ? -18.168 -15.669 22.962 1.00 93.06 174 TYR A C 1
ATOM 1206 O O . TYR A 1 174 ? -19.134 -16.190 23.512 1.00 93.06 174 TYR A O 1
ATOM 1214 N N . SER A 1 175 ? -16.966 -15.633 23.539 1.00 93.38 175 SER A N 1
ATOM 1215 C CA . SER A 1 175 ? -16.711 -16.156 24.883 1.00 93.38 175 SER A CA 1
ATOM 1216 C C . SER A 1 175 ? -17.173 -15.202 25.983 1.00 93.38 175 SER A C 1
ATOM 1218 O O . SER A 1 175 ? -16.979 -13.986 25.893 1.00 93.38 175 SER A O 1
ATOM 1220 N N . ASN A 1 176 ? -17.646 -15.775 27.084 1.00 94.00 176 ASN A N 1
ATOM 1221 C CA . ASN A 1 176 ? -17.880 -15.062 28.337 1.00 94.00 176 ASN A CA 1
ATOM 1222 C C . ASN A 1 176 ? -16.539 -14.619 28.954 1.00 94.00 176 ASN A C 1
ATOM 1224 O O . ASN A 1 176 ? -15.483 -15.208 28.698 1.00 94.00 176 ASN A O 1
ATOM 1228 N N . ASN A 1 177 ? -16.581 -13.590 29.796 1.00 94.00 177 ASN A N 1
ATOM 1229 C CA . ASN A 1 177 ? -15.459 -13.004 30.529 1.00 94.00 177 ASN A CA 1
ATOM 1230 C C . ASN A 1 177 ? -14.320 -12.507 29.624 1.00 94.00 177 ASN A C 1
ATOM 1232 O O . ASN A 1 177 ? -13.152 -12.487 30.025 1.00 94.00 177 ASN A O 1
ATOM 1236 N N . ALA A 1 178 ? -14.645 -12.124 28.396 1.00 92.44 178 ALA A N 1
ATOM 1237 C CA . ALA A 1 178 ? -13.696 -11.637 27.422 1.00 92.44 178 ALA A CA 1
ATOM 1238 C C . ALA A 1 178 ? -13.394 -10.151 27.660 1.00 92.44 178 ALA A C 1
ATOM 1240 O O . ALA A 1 178 ? -14.283 -9.341 27.907 1.00 92.44 178 ALA A O 1
ATOM 1241 N N . ASP A 1 179 ? -12.121 -9.782 27.545 1.00 93.12 179 ASP A N 1
ATOM 1242 C CA . ASP A 1 179 ? -11.669 -8.390 27.496 1.00 93.12 179 ASP A CA 1
ATOM 1243 C C . ASP A 1 179 ? -10.702 -8.249 26.326 1.00 93.12 179 ASP A C 1
ATOM 1245 O O . ASP A 1 179 ? -9.479 -8.362 26.457 1.00 93.12 179 ASP A O 1
ATOM 1249 N N . CYS A 1 180 ? -11.288 -8.096 25.144 1.00 92.25 180 CYS A N 1
ATOM 1250 C CA . CYS A 1 180 ? -10.570 -8.121 23.889 1.00 92.25 180 CYS A CA 1
ATOM 1251 C C . CYS A 1 180 ? -10.366 -6.714 23.355 1.00 92.25 180 CYS A C 1
ATOM 1253 O O . CYS A 1 180 ? -11.284 -5.895 23.378 1.00 92.25 180 CYS A O 1
ATOM 1255 N N . TYR A 1 181 ? -9.193 -6.414 22.805 1.00 91.81 181 TYR A N 1
ATOM 1256 C CA . TYR A 1 181 ? -8.962 -5.082 22.256 1.00 91.81 181 TYR A CA 1
ATOM 1257 C C . TYR A 1 181 ? -7.950 -5.018 21.125 1.00 91.81 181 TYR A C 1
ATOM 1259 O O . TYR A 1 181 ? -7.025 -5.824 21.015 1.00 91.81 181 TYR A O 1
ATOM 1267 N N . VAL A 1 182 ? -8.108 -3.981 20.303 1.00 90.31 182 VAL A N 1
ATOM 1268 C CA . VAL A 1 182 ? -7.227 -3.685 19.179 1.00 90.31 182 VAL A CA 1
ATOM 1269 C C . VAL A 1 182 ? -7.039 -2.180 19.008 1.00 90.31 182 VAL A C 1
ATOM 1271 O O . VAL A 1 182 ? -7.921 -1.370 19.298 1.00 90.31 182 VAL A O 1
ATOM 1274 N N . LEU A 1 183 ? -5.862 -1.804 18.517 1.00 89.12 183 LEU A N 1
ATOM 1275 C CA . LEU A 1 183 ? -5.531 -0.434 18.143 1.00 89.12 183 LEU A CA 1
ATOM 1276 C C . LEU A 1 183 ? -5.442 -0.327 16.620 1.00 89.12 183 LEU A C 1
ATOM 1278 O O . LEU A 1 183 ? -4.694 -1.080 16.000 1.00 89.12 183 LEU A O 1
ATOM 1282 N N . ILE A 1 184 ? -6.156 0.628 16.027 1.00 88.62 184 ILE A N 1
ATOM 1283 C CA . ILE A 1 184 ? -6.167 0.910 14.585 1.00 88.62 184 ILE A CA 1
ATOM 1284 C C . ILE A 1 184 ? -5.518 2.269 14.338 1.00 88.62 184 ILE A C 1
ATOM 1286 O O . ILE A 1 184 ? -5.875 3.269 14.963 1.00 88.62 184 ILE A O 1
ATOM 1290 N N . TRP A 1 185 ? -4.504 2.284 13.481 1.00 83.25 185 TRP A N 1
ATOM 1291 C CA . TRP A 1 185 ? -3.565 3.386 13.324 1.00 83.25 185 TRP A CA 1
ATOM 1292 C C . TRP A 1 185 ? -3.465 3.812 11.868 1.00 83.25 185 TRP A C 1
ATOM 1294 O O . TRP A 1 185 ? -2.819 3.156 11.053 1.00 83.25 185 TRP A O 1
ATOM 1304 N N . SER A 1 186 ? -4.012 4.984 11.587 1.00 78.31 186 SER A N 1
ATOM 1305 C CA . SER A 1 186 ? -3.835 5.698 10.331 1.00 78.31 186 SER A CA 1
ATOM 1306 C C . SER A 1 186 ? -3.596 7.190 10.612 1.00 78.31 186 SER A C 1
ATOM 1308 O O . SER A 1 186 ? -4.494 8.017 10.420 1.00 78.31 186 SER A O 1
ATOM 1310 N N . PRO A 1 187 ? -2.402 7.552 11.128 1.00 63.66 187 PRO A N 1
ATOM 1311 C CA . PRO A 1 187 ? -2.102 8.908 11.585 1.00 63.66 187 PRO A CA 1
ATOM 1312 C C . PRO A 1 187 ? -2.353 9.952 10.493 1.00 63.66 187 PRO A C 1
ATOM 1314 O O . PRO A 1 187 ? -1.912 9.776 9.358 1.00 63.66 187 PRO A O 1
ATOM 1317 N N . GLY A 1 188 ? -3.021 11.055 10.842 1.00 61.94 188 GLY A N 1
ATOM 1318 C CA . GLY A 1 188 ? -3.308 12.141 9.894 1.00 61.94 188 GLY A CA 1
ATOM 1319 C C . GLY A 1 188 ? -4.448 11.846 8.913 1.00 61.94 188 GLY A C 1
ATOM 1320 O O . GLY A 1 188 ? -4.624 12.576 7.943 1.00 61.94 188 GLY A O 1
ATOM 1321 N N . THR A 1 189 ? -5.233 10.796 9.155 1.00 75.44 189 THR A N 1
ATOM 1322 C CA . THR A 1 189 ? -6.445 10.481 8.386 1.00 75.44 189 THR A CA 1
ATOM 1323 C C . THR A 1 189 ? -7.622 10.230 9.323 1.00 75.44 189 THR A C 1
ATOM 1325 O O . THR A 1 189 ? -7.437 10.031 10.520 1.00 75.44 189 THR A O 1
ATOM 1328 N N . THR A 1 190 ? -8.842 10.223 8.788 1.00 84.56 190 THR A N 1
ATOM 1329 C CA . THR A 1 190 ? -10.012 9.776 9.552 1.00 84.56 190 THR A CA 1
ATOM 1330 C C . THR A 1 190 ? -10.144 8.261 9.438 1.00 84.56 190 THR A C 1
ATOM 1332 O O . THR A 1 190 ? -10.326 7.740 8.340 1.00 84.56 190 THR A O 1
ATOM 1335 N N . VAL A 1 191 ? -10.083 7.557 10.567 1.00 89.62 191 VAL A N 1
ATOM 1336 C CA . VAL A 1 191 ? -10.369 6.115 10.633 1.00 89.62 191 VAL A CA 1
ATOM 1337 C C . VAL A 1 191 ? -11.859 5.941 10.878 1.00 89.62 191 VAL A C 1
ATOM 1339 O O . VAL A 1 191 ? -12.372 6.511 11.835 1.00 89.62 191 VAL A O 1
ATOM 1342 N N . THR A 1 192 ? -12.542 5.155 10.046 1.00 92.94 192 THR A N 1
ATOM 1343 C CA . THR A 1 192 ? -13.976 4.862 10.195 1.00 92.94 192 THR A CA 1
ATOM 1344 C C . THR A 1 192 ? -14.187 3.372 10.428 1.00 92.94 192 THR A C 1
ATOM 1346 O O . THR A 1 192 ? -13.750 2.556 9.621 1.00 92.94 192 THR A O 1
ATOM 1349 N N . LEU A 1 193 ? -14.871 3.024 11.517 1.00 93.88 193 LEU A N 1
ATOM 1350 C CA . LEU A 1 193 ? -15.321 1.670 11.820 1.00 93.88 193 LEU A CA 1
ATOM 1351 C C . LEU A 1 193 ? -16.777 1.526 11.384 1.00 93.88 193 LEU A C 1
ATOM 1353 O O . LEU A 1 193 ? -17.618 2.335 11.766 1.00 93.88 193 LEU A O 1
ATOM 1357 N N . SER A 1 194 ? -17.066 0.503 10.584 1.00 94.69 194 SER A N 1
ATOM 1358 C CA . SER A 1 194 ? -18.421 0.158 10.143 1.00 94.69 194 SER A CA 1
ATOM 1359 C C . SER A 1 194 ? -18.715 -1.286 10.522 1.00 94.69 194 SER A C 1
ATOM 1361 O O . SER A 1 194 ? -17.904 -2.168 10.245 1.00 94.69 194 SER A O 1
ATOM 1363 N N . PHE A 1 195 ? -19.867 -1.522 11.139 1.00 93.31 195 PHE A N 1
ATOM 1364 C CA . PHE A 1 195 ? -20.321 -2.862 11.489 1.00 93.31 195 PHE A CA 1
ATOM 1365 C C . PHE A 1 195 ? -21.104 -3.463 10.319 1.00 93.31 195 PHE A C 1
ATOM 1367 O O . PHE A 1 195 ? -21.962 -2.805 9.735 1.00 93.31 195 PHE A O 1
ATOM 1374 N N . THR A 1 196 ? -20.811 -4.714 9.970 1.00 92.56 196 THR A N 1
ATOM 1375 C CA . THR A 1 196 ? -21.560 -5.483 8.958 1.00 92.56 196 THR A CA 1
ATOM 1376 C C . THR A 1 196 ? -22.504 -6.509 9.587 1.00 92.56 196 THR A C 1
ATOM 1378 O O . THR A 1 196 ? -23.479 -6.911 8.960 1.00 92.56 196 THR A O 1
ATOM 1381 N N . SER A 1 197 ? -22.233 -6.904 10.831 1.00 91.88 197 SER A N 1
ATOM 1382 C CA . SER A 1 197 ? -23.059 -7.754 11.686 1.00 91.88 197 SER A CA 1
ATOM 1383 C C . SER A 1 197 ? -22.841 -7.330 13.139 1.00 91.88 197 SER A C 1
ATOM 1385 O O . SER A 1 197 ? -21.759 -6.846 13.478 1.00 91.88 197 SER A O 1
ATOM 1387 N N . PHE A 1 198 ? -23.863 -7.469 13.984 1.00 95.19 198 PHE A N 1
ATOM 1388 C CA . PHE A 1 198 ? -23.773 -7.121 15.398 1.00 95.19 198 PHE A CA 1
ATOM 1389 C C . PHE A 1 198 ? -24.816 -7.885 16.215 1.00 95.19 198 PHE A C 1
ATOM 1391 O O . PHE A 1 198 ? -26.014 -7.784 15.947 1.00 95.19 198 PHE A O 1
ATOM 1398 N N . ARG A 1 199 ? -24.361 -8.648 17.210 1.00 95.69 199 ARG A N 1
ATOM 1399 C CA . ARG A 1 199 ? -25.225 -9.321 18.179 1.00 95.69 199 ARG A CA 1
ATOM 1400 C C . ARG A 1 199 ? -24.450 -9.554 19.471 1.00 95.69 199 ARG A C 1
ATOM 1402 O O . ARG A 1 199 ? -23.570 -10.401 19.500 1.00 95.69 199 ARG A O 1
ATOM 1409 N N . THR A 1 200 ? -24.801 -8.818 20.515 1.00 96.69 200 THR A N 1
ATOM 1410 C CA . THR A 1 200 ? -24.299 -9.000 21.883 1.00 96.69 200 THR A CA 1
ATOM 1411 C C . THR A 1 200 ? -25.465 -9.061 22.867 1.00 96.69 200 THR A C 1
ATOM 1413 O O . THR A 1 200 ? -26.599 -8.705 22.511 1.00 96.69 200 THR A O 1
ATOM 1416 N N . GLU A 1 201 ? -25.220 -9.496 24.103 1.00 97.31 201 GLU A N 1
ATOM 1417 C CA . GLU A 1 201 ? -26.212 -9.398 25.166 1.00 97.31 201 GLU A CA 1
ATOM 1418 C C . GLU A 1 201 ? -26.522 -7.921 25.449 1.00 97.31 201 GLU A C 1
ATOM 1420 O O . GLU A 1 201 ? -25.658 -7.105 25.782 1.00 97.31 201 GLU A O 1
ATOM 1425 N N . SER A 1 202 ? -27.789 -7.553 25.261 1.00 96.38 202 SER A N 1
ATOM 1426 C CA . SER A 1 202 ? -28.246 -6.172 25.385 1.00 96.38 202 SER A CA 1
ATOM 1427 C C . SER A 1 202 ? -28.127 -5.695 26.829 1.00 96.38 202 SER A C 1
ATOM 1429 O O . SER A 1 202 ? -28.917 -6.097 27.678 1.00 96.38 202 SER A O 1
ATOM 1431 N N . GLY A 1 203 ? -27.219 -4.755 27.083 1.00 92.88 203 GLY A N 1
ATOM 1432 C CA . GLY A 1 203 ? -27.033 -4.164 28.407 1.00 92.88 203 GLY A CA 1
ATOM 1433 C C . GLY A 1 203 ? -25.988 -4.855 29.293 1.00 92.88 203 GLY A C 1
ATOM 1434 O O . GLY A 1 203 ? -25.684 -4.306 30.355 1.00 92.88 203 GLY A O 1
ATOM 1435 N N . SER A 1 204 ? -25.389 -5.961 28.846 1.00 96.31 204 SER A N 1
ATOM 1436 C CA . SER A 1 204 ? -24.320 -6.669 29.575 1.00 96.31 204 SER A CA 1
ATOM 1437 C C . SER A 1 204 ? -22.990 -6.623 28.824 1.00 96.31 204 SER A C 1
ATOM 1439 O O . SER A 1 204 ? -21.970 -6.236 29.397 1.00 96.31 204 SER A O 1
ATOM 1441 N N . ASP A 1 205 ? -23.027 -6.898 27.516 1.00 97.69 205 ASP A N 1
ATOM 1442 C CA . ASP A 1 205 ? -21.839 -7.034 26.677 1.00 97.69 205 ASP A CA 1
ATOM 1443 C C . ASP A 1 205 ? -21.695 -5.861 25.716 1.00 97.69 205 ASP A C 1
ATOM 1445 O O . ASP A 1 205 ? -22.636 -5.481 25.004 1.00 97.69 205 ASP A O 1
ATOM 1449 N N . TYR A 1 206 ? -20.489 -5.297 25.658 1.00 97.38 206 TYR A N 1
ATOM 1450 C CA . TYR A 1 206 ? -20.273 -4.001 25.028 1.00 97.38 206 TYR A CA 1
ATOM 1451 C C . TYR A 1 206 ? -19.074 -3.969 24.093 1.00 97.38 206 TYR A C 1
ATOM 1453 O O . TYR A 1 206 ? -17.949 -4.291 24.481 1.00 97.38 206 TYR A O 1
ATOM 1461 N N . VAL A 1 207 ? -19.290 -3.420 22.895 1.00 97.31 207 VAL A N 1
ATOM 1462 C CA . VAL A 1 207 ? -18.207 -2.908 22.048 1.00 97.31 207 VAL A CA 1
ATOM 1463 C C . VAL A 1 207 ? -18.060 -1.413 22.300 1.00 97.31 207 VAL A C 1
ATOM 1465 O O . VAL A 1 207 ? -18.955 -0.621 22.006 1.00 97.31 207 VAL A O 1
ATOM 1468 N N . ARG A 1 208 ? -16.910 -1.021 22.843 1.00 97.00 208 ARG A N 1
ATOM 1469 C CA . ARG A 1 208 ? -16.526 0.365 23.104 1.00 97.00 208 ARG A CA 1
ATOM 1470 C C . ARG A 1 208 ? -15.513 0.836 22.075 1.00 97.00 208 ARG A C 1
ATOM 1472 O O . ARG A 1 208 ? -14.552 0.127 21.771 1.00 97.00 208 ARG A O 1
ATOM 1479 N N . VAL A 1 209 ? -15.708 2.044 21.560 1.00 97.06 209 VAL A N 1
ATOM 1480 C CA . VAL A 1 209 ? -14.822 2.640 20.558 1.00 97.06 209 VAL A CA 1
ATOM 1481 C C . VAL A 1 209 ? -14.351 3.999 21.037 1.00 97.06 209 VAL A C 1
ATOM 1483 O O . VAL A 1 209 ? -15.149 4.877 21.354 1.00 97.06 209 VAL A O 1
ATOM 1486 N N . TYR A 1 210 ? -13.039 4.187 21.049 1.00 95.31 210 TYR A N 1
ATOM 1487 C CA . TYR A 1 210 ? -12.393 5.407 21.499 1.00 95.31 210 TYR A CA 1
ATOM 1488 C C . TYR A 1 210 ? -11.517 5.998 20.398 1.00 95.31 210 TYR A C 1
ATOM 1490 O O . TYR A 1 210 ? -10.898 5.278 19.614 1.00 95.31 210 TYR A O 1
ATOM 1498 N N . SER A 1 211 ? -11.417 7.321 20.381 1.00 93.50 211 SER A N 1
ATOM 1499 C CA . SER A 1 211 ? -10.367 8.057 19.684 1.00 93.50 211 SER A CA 1
ATOM 1500 C C . SER A 1 211 ? -9.189 8.276 20.629 1.00 93.50 211 SER A C 1
ATOM 1502 O O . SER A 1 211 ? -9.394 8.602 21.800 1.00 93.50 211 SER A O 1
ATOM 1504 N N . CYS A 1 212 ? -7.962 8.135 20.133 1.00 90.38 212 CYS A N 1
ATOM 1505 C CA . CYS A 1 212 ? -6.763 8.525 20.871 1.00 90.38 212 CYS A CA 1
ATOM 1506 C C . CYS A 1 212 ? -6.142 9.802 20.289 1.00 90.38 212 CYS A C 1
ATOM 1508 O O . CYS A 1 212 ? -6.216 10.050 19.087 1.00 90.38 212 CYS A O 1
ATOM 1510 N N . GLN A 1 213 ? -5.470 10.597 21.125 1.00 84.44 213 GLN A N 1
ATOM 1511 C CA . GLN A 1 213 ? -4.784 11.825 20.681 1.00 84.44 213 GLN A CA 1
ATOM 1512 C C . GLN A 1 213 ? -3.434 11.560 19.996 1.00 84.44 21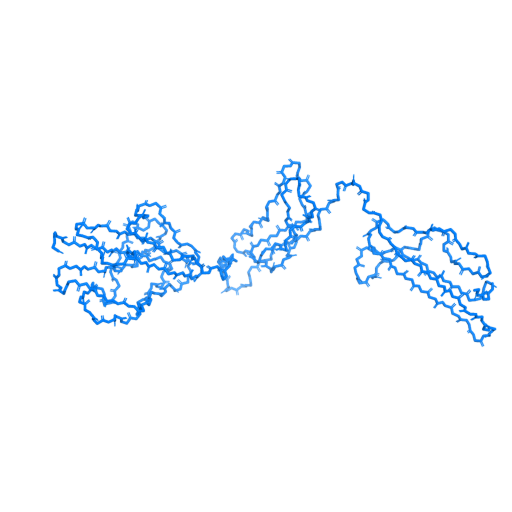3 GLN A C 1
ATOM 1514 O O . GLN A 1 213 ? -2.937 12.388 19.237 1.00 84.44 213 GLN A O 1
ATOM 1519 N N . SER A 1 214 ? -2.813 10.413 20.274 1.00 78.00 214 SER A N 1
ATOM 1520 C CA . SER A 1 214 ? -1.501 10.057 19.740 1.00 78.00 214 SER A CA 1
ATOM 1521 C C . SER A 1 214 ? -1.343 8.546 19.592 1.00 78.00 214 SER A C 1
ATOM 1523 O O . SER A 1 214 ? -2.139 7.751 20.100 1.00 78.00 214 SER A O 1
ATOM 1525 N N . SER A 1 215 ? -0.235 8.151 18.970 1.00 78.56 215 SER A N 1
ATOM 1526 C CA . SER A 1 215 ? 0.198 6.764 18.832 1.00 78.56 215 SER A CA 1
ATOM 1527 C C . SER A 1 215 ? 0.490 6.068 20.167 1.00 78.56 215 SER A C 1
ATOM 1529 O O . SER A 1 215 ? 0.609 4.854 20.210 1.00 78.56 215 SER A O 1
ATOM 1531 N N . SER A 1 216 ? 0.640 6.763 21.294 1.00 80.00 216 SER A N 1
ATOM 1532 C CA . SER A 1 216 ? 0.767 6.046 22.572 1.00 80.00 216 SER A CA 1
ATOM 1533 C C . SER A 1 216 ? -0.584 5.537 23.082 1.00 80.00 216 SER A C 1
ATOM 1535 O O . SER A 1 216 ? -0.613 4.666 23.944 1.00 80.00 216 SER A O 1
ATOM 1537 N N . CYS A 1 217 ? -1.688 6.084 22.554 1.00 84.62 217 CYS A N 1
ATOM 1538 C CA . CYS A 1 217 ? -3.055 5.899 23.036 1.00 84.62 217 CYS A CA 1
ATOM 1539 C C . CYS A 1 217 ? -3.191 6.001 24.573 1.00 84.62 217 CYS A C 1
ATOM 1541 O O . CYS A 1 217 ? -4.032 5.361 25.189 1.00 84.62 217 CYS A O 1
ATOM 1543 N N . SER A 1 218 ? -2.352 6.830 25.207 1.00 85.62 218 SER A N 1
ATOM 1544 C CA . SER A 1 218 ? -2.364 7.042 26.665 1.00 85.62 218 SER A CA 1
ATOM 1545 C C . SER A 1 218 ? -3.518 7.934 27.124 1.00 85.62 218 SER A C 1
ATOM 1547 O O . SER A 1 218 ? -3.860 7.952 28.300 1.00 85.62 218 SER A O 1
ATOM 1549 N N . SER A 1 219 ? -4.103 8.690 26.195 1.00 88.69 219 SER A N 1
ATOM 1550 C CA . SER A 1 219 ? -5.307 9.486 26.400 1.00 88.69 219 SER A CA 1
ATOM 1551 C C . SER A 1 219 ? -6.337 9.047 25.368 1.00 88.69 219 SER A C 1
ATOM 1553 O O . SER A 1 219 ? -6.069 9.107 24.161 1.00 88.69 219 SER A O 1
ATOM 1555 N N . ILE A 1 220 ? -7.480 8.576 25.865 1.00 93.12 220 ILE A N 1
ATOM 1556 C CA . ILE A 1 220 ? -8.603 8.072 25.077 1.00 93.12 220 ILE A CA 1
ATOM 1557 C C . ILE A 1 220 ? -9.851 8.912 25.340 1.00 93.12 220 ILE A C 1
ATOM 1559 O O . ILE A 1 220 ? -10.067 9.409 26.444 1.00 93.12 220 ILE A O 1
ATOM 1563 N N . THR A 1 221 ? -10.683 9.071 24.319 1.00 96.06 221 THR A N 1
ATOM 1564 C CA . THR A 1 221 ? -11.997 9.717 24.399 1.00 96.06 221 THR A CA 1
ATOM 1565 C C . THR A 1 221 ? -13.003 8.827 23.692 1.00 96.06 221 THR A C 1
ATOM 1567 O O . THR A 1 221 ? -12.778 8.454 22.543 1.00 96.06 221 THR A O 1
ATOM 1570 N N . GLU A 1 222 ? -14.083 8.448 24.371 1.00 96.81 222 GLU A N 1
ATOM 1571 C CA . GLU A 1 222 ? -15.106 7.571 23.793 1.00 96.81 222 GLU A CA 1
ATOM 1572 C C . GLU A 1 222 ? -15.814 8.281 22.631 1.00 96.81 222 GLU A C 1
ATOM 1574 O O . GLU A 1 222 ? -16.144 9.465 22.727 1.00 96.81 222 GLU A O 1
ATOM 1579 N N . LEU A 1 223 ? -15.973 7.588 21.501 1.00 96.19 223 LEU A N 1
ATOM 1580 C CA . LEU A 1 223 ? -16.601 8.156 20.312 1.00 96.19 223 LEU A CA 1
ATOM 1581 C C . LEU A 1 223 ? -18.127 8.231 20.484 1.00 96.19 223 LEU A C 1
ATOM 1583 O O . LEU A 1 223 ? -18.717 7.341 21.100 1.00 96.19 223 LEU A O 1
ATOM 1587 N N . PRO A 1 224 ? -18.795 9.242 19.898 1.00 94.81 224 PRO A N 1
ATOM 1588 C CA . PRO A 1 224 ? -20.251 9.336 19.930 1.00 94.81 224 PRO A CA 1
ATOM 1589 C C . PRO A 1 224 ? -20.921 8.059 19.405 1.00 94.81 224 PRO A C 1
ATOM 1591 O O . PRO A 1 224 ? -20.539 7.542 18.357 1.00 94.81 224 PRO A O 1
ATOM 1594 N N . GLY A 1 225 ? -21.926 7.569 20.131 1.00 91.44 225 GLY A N 1
ATOM 1595 C CA . GLY A 1 225 ? -22.640 6.326 19.821 1.00 91.44 225 GLY A CA 1
ATOM 1596 C C . GLY A 1 225 ? -22.106 5.086 20.547 1.00 91.44 225 GLY A C 1
ATOM 1597 O O . GLY A 1 225 ? -22.863 4.138 20.711 1.00 91.44 225 GLY A O 1
ATOM 1598 N N . SER A 1 226 ? -20.860 5.107 21.034 1.00 95.12 226 SER A N 1
ATOM 1599 C CA . SER A 1 226 ? -20.314 4.083 21.939 1.00 95.12 226 SER A CA 1
ATOM 1600 C C . SER A 1 226 ? -20.828 4.295 23.379 1.00 95.12 226 SER A C 1
ATOM 1602 O O . SER A 1 226 ? -21.015 5.451 23.776 1.00 95.12 226 SER A O 1
ATOM 1604 N N . PRO A 1 227 ? -21.030 3.231 24.185 1.00 96.94 227 PRO A N 1
ATOM 1605 C CA . PRO A 1 227 ? -20.845 1.814 23.858 1.00 96.94 227 PRO A CA 1
ATOM 1606 C C . PRO A 1 227 ? -22.014 1.214 23.066 1.00 96.94 227 PRO A C 1
ATOM 1608 O O . PRO A 1 227 ? -23.164 1.618 23.225 1.00 96.94 227 PRO A O 1
ATOM 1611 N N . PHE A 1 228 ? -21.725 0.190 22.264 1.00 97.56 228 PHE A N 1
ATOM 1612 C CA . PHE A 1 228 ? -22.721 -0.565 21.499 1.00 97.56 228 PHE A CA 1
ATOM 1613 C C . PHE A 1 228 ? -23.082 -1.875 22.203 1.00 97.56 228 PHE A C 1
ATOM 1615 O O . PHE A 1 228 ? -22.181 -2.571 22.667 1.00 97.56 228 PHE A O 1
ATOM 1622 N N . SER A 1 229 ? -24.373 -2.221 22.248 1.00 97.44 229 SER A N 1
ATOM 1623 C CA . SER A 1 229 ? -24.873 -3.518 22.737 1.00 97.44 229 SER A CA 1
ATOM 1624 C C . SER A 1 229 ? -26.192 -3.918 22.056 1.00 97.44 229 SER A C 1
ATOM 1626 O O . SER A 1 229 ? -26.848 -3.077 21.433 1.00 97.44 229 SER A O 1
ATOM 1628 N N . GLY A 1 230 ? -26.574 -5.195 22.150 1.00 96.88 230 GLY A N 1
ATOM 1629 C CA . GLY A 1 230 ? -27.806 -5.738 21.570 1.00 96.88 230 GLY A CA 1
ATOM 1630 C C . GLY A 1 230 ? -27.631 -6.278 20.146 1.00 96.88 230 GLY A C 1
ATOM 1631 O O . GLY A 1 230 ? -26.545 -6.689 19.753 1.00 96.88 230 GLY A O 1
ATOM 1632 N N . SER A 1 231 ? -28.712 -6.320 19.362 1.00 95.56 231 SER A N 1
ATOM 1633 C CA . SER A 1 231 ? -28.753 -6.990 18.045 1.00 95.56 231 SER A CA 1
ATOM 1634 C C . SER A 1 231 ? -28.973 -6.060 16.846 1.00 95.56 231 SER A C 1
ATOM 1636 O O . SER A 1 231 ? -29.042 -6.516 15.705 1.00 95.56 231 SER A O 1
ATOM 1638 N N . THR A 1 232 ? -29.085 -4.753 17.080 1.00 95.31 232 THR A N 1
ATOM 1639 C CA . THR A 1 232 ? -29.192 -3.760 16.004 1.00 95.31 232 THR A CA 1
ATOM 1640 C C . THR A 1 232 ? -27.795 -3.370 15.540 1.00 95.31 232 THR A C 1
ATOM 1642 O O . THR A 1 232 ? -26.995 -2.905 16.348 1.00 95.31 232 THR A O 1
ATOM 1645 N N . VAL A 1 233 ? -27.509 -3.511 14.241 1.00 95.94 233 VAL A N 1
ATOM 1646 C CA . VAL A 1 233 ? -26.220 -3.110 13.652 1.00 95.94 233 VAL A CA 1
ATOM 1647 C C . VAL A 1 233 ? -26.003 -1.599 13.833 1.00 95.94 233 VAL A C 1
ATOM 1649 O O . VAL A 1 233 ? -26.796 -0.815 13.301 1.00 95.94 233 VAL A O 1
ATOM 1652 N N . PRO A 1 234 ? -24.956 -1.164 14.562 1.00 95.94 234 PRO A N 1
ATOM 1653 C CA . PRO A 1 234 ? -24.702 0.253 14.777 1.00 95.94 234 PRO A CA 1
ATOM 1654 C C . PRO A 1 234 ? -24.279 0.985 13.501 1.00 95.94 234 PRO A C 1
ATOM 1656 O O . PRO A 1 234 ? -23.665 0.411 12.599 1.00 95.94 234 PRO A O 1
ATOM 1659 N N . GLY A 1 235 ? -24.555 2.291 13.457 1.00 92.56 235 GLY A N 1
ATOM 1660 C CA . GLY A 1 235 ? -24.011 3.175 12.427 1.00 92.56 235 GLY A CA 1
ATOM 1661 C C . GLY A 1 235 ? -22.481 3.308 12.515 1.00 92.56 235 GLY A C 1
ATOM 1662 O O . GLY A 1 235 ? -21.883 2.971 13.541 1.00 92.56 235 GLY A O 1
ATOM 1663 N N . PRO A 1 236 ? -21.827 3.809 11.454 1.00 93.19 236 PRO A N 1
ATOM 1664 C CA . PRO A 1 236 ? -20.380 3.960 11.439 1.00 93.19 236 PRO A CA 1
ATOM 1665 C C . PRO A 1 236 ? -19.904 5.023 12.436 1.00 93.19 236 PRO A C 1
ATOM 1667 O O . PRO A 1 236 ? -20.554 6.053 12.619 1.00 93.19 236 PRO A O 1
ATOM 1670 N N . VAL A 1 237 ? -18.727 4.803 13.023 1.00 94.81 237 VAL A N 1
ATOM 1671 C CA . VAL A 1 237 ? -18.052 5.773 13.899 1.00 94.81 237 VAL A CA 1
ATOM 1672 C C . VAL A 1 237 ? -16.663 6.109 13.393 1.00 94.81 237 VAL A C 1
ATOM 1674 O O . VAL A 1 237 ? -15.938 5.242 12.905 1.00 94.81 237 VAL A O 1
ATOM 1677 N N . SER A 1 238 ? -16.276 7.376 13.537 1.00 92.94 238 SER A N 1
ATOM 1678 C CA . SER A 1 238 ? -15.041 7.896 12.956 1.00 92.94 238 SER A CA 1
ATOM 1679 C C . SER A 1 238 ? -14.160 8.605 13.984 1.00 92.94 238 SER A C 1
ATOM 1681 O O . SER A 1 238 ? -14.623 9.466 14.728 1.00 92.94 238 SER A O 1
ATOM 1683 N N . ALA A 1 239 ? -12.865 8.284 13.983 1.00 91.12 239 ALA A N 1
ATOM 1684 C CA . ALA A 1 239 ? -11.830 8.981 14.740 1.00 91.12 239 ALA A CA 1
ATOM 1685 C C . ALA A 1 239 ? -11.015 9.880 13.797 1.00 91.12 239 ALA A C 1
ATOM 1687 O O . ALA A 1 239 ? -10.284 9.388 12.934 1.00 91.12 239 ALA A O 1
ATOM 1688 N N . SER A 1 240 ? -11.121 11.201 13.965 1.00 86.00 240 SER A N 1
ATOM 1689 C CA . SER A 1 240 ? -10.446 12.200 13.118 1.00 86.00 240 SER A CA 1
ATOM 1690 C C . SER A 1 240 ? -8.941 12.330 13.376 1.00 86.00 240 SER A C 1
ATOM 1692 O O . SER A 1 240 ? -8.216 12.855 12.535 1.00 86.00 240 SER A O 1
ATOM 1694 N N . THR A 1 241 ? -8.457 11.846 14.521 1.00 82.94 241 THR A N 1
ATOM 1695 C CA . THR A 1 241 ? -7.030 11.849 14.887 1.00 82.94 241 THR A CA 1
ATOM 1696 C C . THR A 1 241 ? -6.224 10.785 14.142 1.00 82.94 241 THR A C 1
ATOM 1698 O O . THR A 1 241 ? -4.993 10.832 14.124 1.00 82.94 241 THR A O 1
ATOM 1701 N N . GLY A 1 242 ? -6.905 9.804 13.544 1.00 83.69 242 GLY A N 1
ATOM 1702 C CA . GLY A 1 242 ? -6.272 8.651 12.919 1.00 83.69 242 GLY A CA 1
ATOM 1703 C C . GLY A 1 242 ? -5.883 7.540 13.891 1.00 83.69 242 GLY A C 1
ATOM 1704 O O . GLY A 1 242 ? -5.323 6.535 13.461 1.00 83.69 242 GLY A O 1
ATOM 1705 N N . PHE A 1 243 ? -6.174 7.683 15.186 1.00 88.25 243 PHE A N 1
ATOM 1706 C CA . PHE A 1 243 ? -5.920 6.655 16.195 1.00 88.25 243 PHE A CA 1
ATOM 1707 C C . PHE A 1 243 ? -7.241 6.213 16.813 1.00 88.25 243 PHE A C 1
ATOM 1709 O O . PHE A 1 243 ? -7.918 7.005 17.465 1.00 88.25 243 PHE A O 1
ATOM 1716 N N . MET A 1 244 ? -7.596 4.947 16.616 1.00 92.69 244 MET A N 1
ATOM 1717 C CA . MET A 1 244 ? -8.823 4.356 17.140 1.00 92.69 244 MET A CA 1
ATOM 1718 C C . MET A 1 244 ? -8.492 3.156 18.027 1.00 92.69 244 MET A C 1
ATOM 1720 O O . MET A 1 244 ? -7.638 2.335 17.691 1.00 92.69 244 MET A O 1
ATOM 1724 N N . TYR A 1 245 ? -9.175 3.056 19.160 1.00 92.75 245 TYR A N 1
ATOM 1725 C CA . TYR A 1 245 ? -9.083 1.947 20.101 1.00 92.75 245 TYR A CA 1
ATOM 1726 C C . TYR A 1 245 ? -10.453 1.285 20.215 1.00 92.75 245 TYR A C 1
ATOM 1728 O O . TYR A 1 245 ? -11.421 1.934 20.603 1.00 92.75 245 TYR A O 1
ATOM 1736 N N . VAL A 1 246 ? -10.535 0.010 19.841 1.00 94.19 246 VAL A N 1
ATOM 1737 C CA . VAL A 1 246 ? -11.767 -0.786 19.909 1.00 94.19 246 VAL A CA 1
ATOM 1738 C C . VAL A 1 246 ? -11.585 -1.833 20.995 1.00 94.19 246 VAL A C 1
ATOM 1740 O O . VAL A 1 246 ? -10.582 -2.551 20.991 1.00 94.19 246 VAL A O 1
ATOM 1743 N N . ARG A 1 247 ? -12.544 -1.917 21.915 1.00 94.19 247 ARG A N 1
ATOM 1744 C CA . ARG A 1 247 ? -12.532 -2.847 23.043 1.00 94.19 247 ARG A CA 1
ATOM 1745 C C . ARG A 1 247 ? -13.876 -3.556 23.140 1.00 94.19 247 ARG A C 1
ATOM 1747 O O . ARG A 1 247 ? -14.903 -2.893 23.219 1.00 94.19 247 ARG A O 1
ATOM 1754 N N . PHE A 1 248 ? -13.860 -4.878 23.134 1.00 95.69 248 PHE A N 1
ATOM 1755 C CA . PHE A 1 248 ? -15.024 -5.723 23.352 1.00 95.69 248 PHE A CA 1
ATOM 1756 C C . PHE A 1 248 ? -14.911 -6.370 24.730 1.00 95.69 248 PHE A C 1
ATOM 1758 O O . PHE A 1 248 ? -13.893 -6.990 25.029 1.00 95.69 248 PHE A O 1
ATOM 1765 N N . ILE A 1 249 ? -15.922 -6.164 25.569 1.00 95.44 249 ILE A N 1
ATOM 1766 C CA . ILE A 1 249 ? -15.961 -6.662 26.944 1.00 95.44 249 ILE A CA 1
ATOM 1767 C C . ILE A 1 249 ? -17.244 -7.460 27.116 1.00 95.44 249 ILE A C 1
ATOM 1769 O O . ILE A 1 249 ? -18.313 -6.940 26.779 1.00 95.44 249 ILE A O 1
ATOM 1773 N N . THR A 1 250 ? -17.119 -8.665 27.665 1.00 97.06 250 THR A N 1
ATOM 1774 C CA . THR A 1 250 ? -18.256 -9.524 27.996 1.00 97.06 250 THR A CA 1
ATOM 1775 C C . THR A 1 250 ? -18.291 -9.863 29.478 1.00 97.06 250 THR A C 1
ATOM 1777 O O . THR A 1 250 ? -17.255 -9.877 30.158 1.00 97.06 250 THR A O 1
ATOM 1780 N N . ASP A 1 251 ? -19.493 -10.089 29.995 1.00 95.31 251 ASP A N 1
ATOM 1781 C CA . ASP A 1 251 ? -19.696 -10.536 31.367 1.00 95.31 251 ASP A CA 1
ATOM 1782 C C . ASP A 1 251 ? -19.592 -12.070 31.483 1.00 95.31 251 ASP A C 1
ATOM 1784 O O . ASP A 1 251 ? -18.990 -12.724 30.638 1.00 95.31 251 ASP A O 1
ATOM 1788 N N . SER A 1 252 ? -20.049 -12.666 32.586 1.00 95.19 252 SER A N 1
ATOM 1789 C CA . SER A 1 252 ? -19.918 -14.112 32.808 1.00 95.19 252 SER A CA 1
ATOM 1790 C C . SER A 1 252 ? -20.957 -14.993 32.102 1.00 95.19 252 SER A C 1
ATOM 1792 O O . SER A 1 252 ? -20.861 -16.218 32.238 1.00 95.19 252 SER A O 1
ATOM 1794 N N . SER A 1 253 ? -21.943 -14.417 31.411 1.00 86.38 253 SER A N 1
ATOM 1795 C CA . SER A 1 253 ? -23.133 -15.107 30.878 1.00 86.38 253 SER A CA 1
ATOM 1796 C C . SER A 1 253 ? -23.152 -15.202 29.363 1.00 86.38 253 SER A C 1
ATOM 1798 O O . SER A 1 253 ? -22.775 -14.231 28.689 1.00 86.38 253 SER A O 1
#

Radius of gyration: 30.51 Å; chains: 1; bounding box: 61×43×89 Å

pLDDT: mean 80.7, std 14.7, range [37.88, 97.69]